Protein AF-A0A7C3SWL3-F1 (afdb_monomer_lite)

Structure (mmCIF, N/CA/C/O backbone):
data_AF-A0A7C3SWL3-F1
#
_entry.id   AF-A0A7C3SWL3-F1
#
loop_
_atom_site.group_PDB
_atom_site.id
_atom_site.type_symbol
_atom_site.label_atom_id
_atom_site.label_alt_id
_atom_site.label_comp_id
_atom_site.label_asym_id
_atom_site.label_entity_id
_atom_site.label_seq_id
_atom_site.pdbx_PDB_ins_code
_atom_site.Cartn_x
_atom_site.Cartn_y
_atom_site.Cartn_z
_atom_site.occupancy
_atom_site.B_iso_or_equiv
_atom_site.auth_seq_id
_atom_site.auth_comp_id
_atom_site.auth_asym_id
_atom_site.auth_atom_id
_atom_site.pdbx_PDB_model_num
ATOM 1 N N . MET A 1 1 ? 18.432 -8.997 26.841 1.00 46.91 1 MET A N 1
ATOM 2 C CA . MET A 1 1 ? 17.407 -8.109 27.439 1.00 46.91 1 MET A CA 1
ATOM 3 C C . MET A 1 1 ? 17.634 -6.660 26.971 1.00 46.91 1 MET A C 1
ATOM 5 O O . MET A 1 1 ? 18.097 -5.844 27.747 1.00 46.91 1 MET A O 1
ATOM 9 N N . LYS A 1 2 ? 17.400 -6.353 25.680 1.00 47.50 2 LYS A N 1
ATOM 10 C CA . LYS A 1 2 ? 17.594 -5.006 25.074 1.00 47.50 2 LYS A CA 1
ATOM 11 C C . LYS A 1 2 ? 16.648 -4.715 23.882 1.00 47.50 2 LYS A C 1
ATOM 13 O O . LYS A 1 2 ? 16.934 -3.862 23.063 1.00 47.50 2 LYS A O 1
ATOM 18 N N . ILE A 1 3 ? 15.521 -5.425 23.761 1.00 51.75 3 ILE A N 1
ATOM 19 C CA . ILE A 1 3 ? 14.612 -5.300 22.595 1.00 51.75 3 ILE A CA 1
ATOM 20 C C . ILE A 1 3 ? 13.398 -4.399 22.896 1.00 51.75 3 ILE A C 1
ATOM 22 O O . ILE A 1 3 ? 12.774 -3.859 21.992 1.00 51.75 3 ILE A O 1
ATOM 26 N N . LYS A 1 4 ? 13.091 -4.147 24.175 1.00 46.22 4 LYS A N 1
ATOM 27 C CA . LYS A 1 4 ? 11.894 -3.388 24.573 1.00 46.22 4 LYS A CA 1
ATOM 28 C C . LYS A 1 4 ? 12.004 -1.869 24.367 1.00 46.22 4 LYS A C 1
ATOM 30 O O . LYS A 1 4 ? 10.977 -1.212 24.300 1.00 46.22 4 LYS A O 1
ATOM 35 N N . SER A 1 5 ? 13.212 -1.320 24.211 1.00 46.16 5 SER A N 1
ATOM 36 C CA . SER A 1 5 ? 13.407 0.125 23.988 1.00 46.16 5 SER A CA 1
ATOM 37 C C . SER A 1 5 ? 13.241 0.558 22.529 1.00 46.16 5 SER A C 1
ATOM 39 O O . SER A 1 5 ? 12.908 1.710 22.283 1.00 46.16 5 SER A O 1
ATOM 41 N N . PHE A 1 6 ? 13.434 -0.345 21.563 1.00 47.00 6 PHE A N 1
ATOM 42 C CA . PHE A 1 6 ? 13.385 0.003 20.137 1.00 47.00 6 PHE A CA 1
ATOM 43 C C . PHE A 1 6 ? 11.942 0.150 19.621 1.00 47.00 6 PHE A C 1
ATOM 45 O O . PHE A 1 6 ? 11.661 0.963 18.748 1.00 47.00 6 PHE A O 1
ATOM 52 N N . LEU A 1 7 ? 10.999 -0.578 20.230 1.00 43.28 7 LEU A N 1
ATOM 53 C CA . LEU A 1 7 ? 9.585 -0.556 19.849 1.00 43.28 7 LEU A CA 1
ATOM 54 C C . LEU A 1 7 ? 8.878 0.760 20.229 1.00 43.28 7 LEU A C 1
ATOM 56 O O . LEU A 1 7 ? 7.923 1.153 19.571 1.00 43.28 7 LEU A O 1
ATOM 60 N N . VAL A 1 8 ? 9.343 1.454 21.273 1.00 52.62 8 VAL A N 1
ATOM 61 C CA . VAL A 1 8 ? 8.711 2.699 21.750 1.00 52.62 8 VAL A CA 1
ATOM 62 C C . VAL A 1 8 ? 9.043 3.882 20.833 1.00 52.62 8 VAL A C 1
ATOM 64 O O . VAL A 1 8 ? 8.174 4.706 20.567 1.00 52.62 8 VAL A O 1
ATOM 67 N N . PHE A 1 9 ? 10.251 3.927 20.261 1.00 48.34 9 PHE A N 1
ATOM 68 C CA . PHE A 1 9 ? 10.637 4.982 19.315 1.00 48.34 9 PHE A CA 1
ATOM 69 C C . PHE A 1 9 ? 9.902 4.880 17.969 1.00 48.34 9 PHE A C 1
ATOM 71 O O . PHE A 1 9 ? 9.534 5.900 17.390 1.00 48.34 9 PHE A O 1
ATOM 78 N N . PHE A 1 10 ? 9.612 3.664 17.498 1.00 46.72 10 PHE A N 1
ATOM 79 C CA . PHE A 1 10 ? 8.944 3.455 16.207 1.00 46.72 10 PHE A CA 1
ATOM 80 C C . PHE A 1 10 ? 7.453 3.847 16.226 1.00 46.72 10 PHE A C 1
ATOM 82 O O . PHE A 1 10 ? 6.895 4.243 15.206 1.00 46.72 10 PHE A O 1
ATOM 89 N N . VAL A 1 11 ? 6.807 3.792 17.398 1.00 50.34 11 VAL A N 1
ATOM 90 C CA . VAL A 1 11 ? 5.390 4.169 17.559 1.00 50.34 11 VAL A CA 1
ATOM 91 C C . VAL A 1 11 ? 5.203 5.691 17.628 1.00 50.34 11 VAL A C 1
ATOM 93 O O . VAL A 1 11 ? 4.189 6.189 17.143 1.00 50.34 11 VAL A O 1
ATOM 96 N N . SER A 1 12 ? 6.183 6.450 18.135 1.00 44.88 12 SER A N 1
ATOM 97 C CA . SER A 1 12 ? 6.120 7.922 18.121 1.00 44.88 12 SER A CA 1
ATOM 98 C C . SER A 1 12 ? 6.371 8.530 16.738 1.00 44.88 12 SER A C 1
ATOM 100 O O . SER A 1 12 ? 5.784 9.562 16.425 1.00 44.88 12 SER A O 1
ATOM 102 N N . PHE A 1 13 ? 7.180 7.897 15.881 1.00 45.12 13 PHE A N 1
ATOM 103 C CA . PHE A 1 13 ? 7.488 8.446 14.551 1.00 45.12 13 PHE A CA 1
ATOM 104 C C . PHE A 1 13 ? 6.299 8.359 13.574 1.00 45.12 13 PHE A C 1
ATOM 106 O O . PHE A 1 13 ? 6.115 9.227 12.724 1.00 45.12 13 PHE A O 1
ATOM 113 N N . LEU A 1 14 ? 5.423 7.362 13.739 1.00 44.22 14 LEU A N 1
ATOM 114 C CA . LEU A 1 14 ? 4.266 7.149 12.860 1.00 44.22 14 LEU A CA 1
ATOM 115 C C . LEU A 1 14 ? 3.088 8.109 13.121 1.00 44.22 14 LEU A C 1
ATOM 117 O O . LEU A 1 14 ? 2.202 8.220 12.277 1.00 44.22 14 LEU A O 1
ATOM 121 N N . PHE A 1 15 ? 3.083 8.840 14.241 1.00 45.09 15 PHE A N 1
ATOM 122 C CA . PHE A 1 15 ? 2.033 9.822 14.549 1.00 45.09 15 PHE A CA 1
ATOM 123 C C . PHE A 1 15 ? 2.273 11.210 13.931 1.00 45.09 15 PHE A C 1
ATOM 125 O O . PHE A 1 15 ? 1.328 11.982 13.794 1.00 45.09 15 PHE A O 1
ATOM 132 N N . VAL A 1 16 ? 3.498 11.528 13.500 1.00 44.84 16 VAL A N 1
ATOM 133 C CA . VAL A 1 16 ? 3.839 12.869 12.981 1.00 44.84 16 VAL A CA 1
ATOM 134 C C . VAL A 1 16 ? 3.514 13.026 11.484 1.00 44.84 16 VAL A C 1
ATOM 136 O O . VAL A 1 16 ? 3.322 14.137 11.000 1.00 44.84 16 VAL A O 1
ATOM 139 N N . LEU A 1 17 ? 3.348 11.930 10.737 1.00 41.56 17 LEU A N 1
ATOM 140 C CA . LEU A 1 17 ? 3.173 11.962 9.275 1.00 41.56 17 LEU A CA 1
ATOM 141 C C . LEU A 1 17 ? 1.724 12.114 8.772 1.00 41.56 17 LEU A C 1
ATOM 143 O O . LEU A 1 17 ? 1.507 12.148 7.565 1.00 41.56 17 LEU A O 1
ATOM 147 N N . SER A 1 18 ? 0.727 12.245 9.654 1.00 42.22 18 SER A N 1
ATOM 148 C CA . SER A 1 18 ? -0.693 12.264 9.243 1.00 42.22 18 SER A CA 1
ATOM 149 C C . SER A 1 18 ? -1.316 13.660 9.056 1.00 42.22 18 SER A C 1
ATOM 151 O O . SER A 1 18 ? -2.507 13.742 8.770 1.00 42.22 18 SER A O 1
ATOM 153 N N . PHE A 1 19 ? -0.555 14.760 9.171 1.00 45.03 19 PHE A N 1
ATOM 154 C CA . PHE A 1 19 ? -1.116 16.129 9.138 1.00 45.03 19 PHE A CA 1
ATOM 155 C C . PHE A 1 19 ? -0.830 16.973 7.884 1.00 45.03 19 PHE A C 1
ATOM 157 O O . PHE A 1 19 ? -1.291 18.109 7.808 1.00 45.03 19 PHE A O 1
ATOM 164 N N . PHE A 1 20 ? -0.169 16.447 6.850 1.00 38.53 20 PHE A N 1
ATOM 165 C CA . PHE A 1 20 ? 0.013 17.198 5.600 1.00 38.53 20 PHE A CA 1
ATOM 166 C C . PHE A 1 20 ? -1.134 16.948 4.610 1.00 38.53 20 PHE A C 1
ATOM 168 O O . PHE A 1 20 ? -0.979 16.252 3.611 1.00 38.53 20 PHE A O 1
ATOM 175 N N . SER A 1 21 ? -2.299 17.543 4.883 1.00 38.84 21 SER A N 1
ATOM 176 C CA . SER A 1 21 ? -3.280 17.847 3.832 1.00 38.84 21 SER A CA 1
ATOM 177 C C . SER A 1 21 ? -3.009 19.254 3.305 1.00 38.84 21 SER A C 1
ATOM 179 O O . SER A 1 21 ? -3.339 20.256 3.933 1.00 38.84 21 SER A O 1
ATOM 181 N N . PHE A 1 22 ? -2.351 19.299 2.151 1.00 42.00 22 PHE A N 1
ATOM 182 C CA . PHE A 1 22 ? -2.096 20.484 1.342 1.00 42.00 22 PHE A CA 1
ATOM 183 C C . PHE A 1 22 ? -3.436 21.071 0.865 1.00 42.00 22 PHE A C 1
ATOM 185 O O . PHE A 1 22 ? -4.127 20.452 0.060 1.00 42.00 22 PHE A O 1
ATOM 192 N N . SER A 1 23 ? -3.823 22.236 1.391 1.00 42.28 23 SER A N 1
ATOM 193 C CA . SER A 1 23 ? -4.869 23.078 0.798 1.00 42.28 23 SER A CA 1
ATOM 194 C C . SER A 1 23 ? -4.201 24.216 0.037 1.00 42.28 23 SER A C 1
ATOM 196 O O . SER A 1 23 ? -3.372 24.947 0.574 1.00 42.28 23 SER A O 1
ATOM 198 N N . GLU A 1 24 ? -4.553 24.308 -1.236 1.00 43.88 24 GLU A N 1
ATOM 199 C CA . GLU A 1 24 ? -4.116 25.301 -2.209 1.00 43.88 24 GLU A CA 1
ATOM 200 C C . GLU A 1 24 ? -4.572 26.715 -1.794 1.00 43.88 24 GLU A C 1
ATOM 202 O O . GLU A 1 24 ? -5.755 26.904 -1.497 1.00 43.88 24 GLU A O 1
ATOM 207 N N . PRO A 1 25 ? -3.683 27.726 -1.727 1.00 41.00 25 PRO A N 1
ATOM 208 C CA . PRO A 1 25 ? -4.091 29.076 -1.372 1.00 41.00 25 PRO A CA 1
ATOM 209 C C . PRO A 1 25 ? -4.657 29.794 -2.600 1.00 41.00 25 PRO A C 1
ATOM 211 O O . PRO A 1 25 ? -3.939 30.131 -3.543 1.00 41.00 25 PRO A O 1
ATOM 214 N N . GLN A 1 26 ? -5.959 30.065 -2.559 1.00 39.09 26 GLN A N 1
ATOM 215 C CA . GLN A 1 26 ? -6.623 30.975 -3.480 1.00 39.09 26 GLN A CA 1
ATOM 216 C C . GLN A 1 26 ? -6.066 32.393 -3.263 1.00 39.09 26 GLN A C 1
ATOM 218 O O . GLN A 1 26 ? -6.090 32.931 -2.156 1.00 39.09 26 GLN A O 1
ATOM 223 N N . SER A 1 27 ? -5.506 32.974 -4.321 1.00 44.72 27 SER A N 1
ATOM 224 C CA . SER A 1 27 ? -4.982 34.336 -4.328 1.00 44.72 27 SER A CA 1
ATOM 225 C C . SER A 1 27 ? -6.136 35.319 -4.495 1.00 44.72 27 SER A C 1
ATOM 227 O O . SER A 1 27 ? -6.717 35.382 -5.572 1.00 44.72 27 SER A O 1
ATOM 229 N N . ASP A 1 28 ? -6.432 36.102 -3.458 1.00 37.41 28 ASP A N 1
ATOM 230 C CA . ASP A 1 28 ? -7.184 37.346 -3.597 1.00 37.41 28 ASP A CA 1
ATOM 231 C C . ASP A 1 28 ? -6.528 38.469 -2.783 1.00 37.41 28 ASP A C 1
ATOM 233 O O . ASP A 1 28 ? -6.054 38.292 -1.659 1.00 37.41 28 ASP A O 1
ATOM 237 N N . LYS A 1 29 ? -6.428 39.631 -3.434 1.00 42.66 29 LYS A N 1
ATOM 238 C CA . LYS A 1 29 ? -5.731 40.846 -2.991 1.00 42.66 29 LYS A CA 1
ATOM 239 C C . LYS A 1 29 ? -6.245 41.378 -1.643 1.00 42.66 29 LYS A C 1
ATOM 241 O O . LYS A 1 29 ? -7.451 41.376 -1.413 1.00 42.66 29 LYS A O 1
ATOM 246 N N . PRO A 1 30 ? -5.375 41.993 -0.819 1.00 37.50 30 PRO A N 1
ATOM 247 C CA . PRO A 1 30 ? -5.804 42.680 0.390 1.00 37.50 30 PRO A CA 1
ATOM 248 C C . PRO A 1 30 ? -6.438 44.036 0.048 1.00 37.50 30 PRO A C 1
ATOM 250 O O . PRO A 1 30 ? -5.806 44.907 -0.553 1.00 37.50 30 PRO A O 1
ATOM 253 N N . GLN A 1 31 ? -7.685 44.219 0.475 1.00 40.00 31 GLN A N 1
ATOM 254 C CA . GLN A 1 31 ? -8.356 45.513 0.553 1.00 40.00 31 GLN A CA 1
ATOM 255 C C . GLN A 1 31 ? -8.433 45.909 2.041 1.00 40.00 31 GLN A C 1
ATOM 257 O O . GLN A 1 31 ? -8.814 45.075 2.863 1.00 40.00 31 GLN A O 1
ATOM 262 N N . PRO A 1 32 ? -8.037 47.133 2.433 1.00 38.44 32 PRO A N 1
ATOM 263 C CA . PRO A 1 32 ? -8.006 47.526 3.836 1.00 38.44 32 PRO A CA 1
ATOM 264 C C . PRO A 1 32 ? -9.411 47.913 4.310 1.00 38.44 32 PRO A C 1
ATOM 266 O O . PRO A 1 32 ? -9.884 49.019 4.050 1.00 38.44 32 PRO A O 1
ATOM 269 N N . THR A 1 33 ? -10.084 47.019 5.029 1.00 35.44 33 THR A N 1
ATOM 270 C CA . THR A 1 33 ? -11.217 47.395 5.881 1.00 35.44 33 THR A CA 1
ATOM 271 C C . THR A 1 33 ? -10.695 47.818 7.246 1.00 35.44 33 THR A C 1
ATOM 273 O O . THR A 1 33 ? -10.208 46.997 8.020 1.00 35.44 33 THR A O 1
ATOM 276 N N . ASN A 1 34 ? -10.802 49.121 7.514 1.00 38.25 34 ASN A N 1
ATOM 277 C CA . ASN A 1 34 ? -10.811 49.697 8.854 1.00 38.25 34 ASN A CA 1
ATOM 278 C C . ASN A 1 34 ? -11.802 48.908 9.718 1.00 38.25 34 ASN A C 1
ATOM 280 O O . ASN A 1 34 ? -13.005 48.947 9.460 1.00 38.25 34 ASN A O 1
ATOM 284 N N . VAL A 1 35 ? -11.296 48.195 10.721 1.00 35.19 35 VAL A N 1
ATOM 285 C CA . VAL A 1 35 ? -12.114 47.703 11.828 1.00 35.19 35 VAL A CA 1
ATOM 286 C C . VAL A 1 35 ? -11.878 48.665 12.978 1.00 35.19 35 VAL A C 1
ATOM 288 O O . VAL A 1 35 ? -10.792 48.723 13.550 1.00 35.19 35 VAL A O 1
ATOM 291 N N . ASP A 1 36 ? -12.905 49.467 13.224 1.00 32.59 36 ASP A N 1
ATOM 292 C CA . ASP A 1 36 ? -13.059 50.342 14.373 1.00 32.59 36 ASP A CA 1
ATOM 293 C C . ASP A 1 36 ? -12.990 49.487 15.647 1.00 32.59 36 ASP A C 1
ATOM 295 O O . ASP A 1 36 ? -13.779 48.556 15.833 1.00 32.59 36 ASP A O 1
ATOM 299 N N . VAL A 1 37 ? -11.991 49.747 16.491 1.00 43.34 37 VAL A N 1
ATOM 300 C CA . VAL A 1 37 ? -11.871 49.124 17.811 1.00 43.34 37 VAL A CA 1
ATOM 301 C C . VAL A 1 37 ? -12.836 49.872 18.719 1.00 43.34 37 VAL A C 1
ATOM 303 O O . VAL A 1 37 ? -12.476 50.864 19.346 1.00 43.34 37 VAL A O 1
ATOM 306 N N . GLN A 1 38 ? -14.084 49.411 18.762 1.00 34.91 38 GLN A N 1
ATOM 307 C CA . GLN A 1 38 ? -14.981 49.781 19.846 1.00 34.91 38 GLN A CA 1
ATOM 308 C C . GLN A 1 38 ? -14.536 49.051 21.109 1.00 34.91 38 GLN A C 1
ATOM 310 O O . GLN A 1 38 ? -14.585 47.822 21.192 1.00 34.91 38 GLN A O 1
ATOM 315 N N . ASP A 1 39 ? -14.093 49.850 22.077 1.00 40.97 39 ASP A N 1
ATOM 316 C CA . ASP A 1 39 ? -13.932 49.483 23.475 1.00 40.97 39 ASP A CA 1
ATOM 317 C C . ASP A 1 39 ? -15.134 48.655 23.944 1.00 40.97 39 ASP A C 1
ATOM 319 O O . ASP A 1 39 ? -16.254 49.155 24.081 1.00 40.97 39 ASP A O 1
ATOM 323 N N . ALA A 1 40 ? -14.897 47.372 24.214 1.00 38.75 40 ALA A N 1
ATOM 324 C CA . ALA A 1 40 ? -15.822 46.556 24.977 1.00 38.75 40 ALA A CA 1
ATOM 325 C C . ALA A 1 40 ? -15.782 47.037 26.434 1.00 38.75 40 ALA A C 1
ATOM 327 O O . ALA A 1 40 ? -14.980 46.581 27.250 1.00 38.75 40 ALA A O 1
ATOM 328 N N . GLN A 1 41 ? -16.644 48.008 26.726 1.00 38.72 41 GLN A N 1
ATOM 329 C CA . GLN A 1 41 ? -17.082 48.351 28.070 1.00 38.72 41 GLN A CA 1
ATOM 330 C C . GLN A 1 41 ? -17.668 47.122 28.780 1.00 38.72 41 GLN A C 1
ATOM 332 O O . GLN A 1 41 ? -18.422 46.351 28.192 1.00 38.72 41 GLN A O 1
ATOM 337 N N . ASP A 1 42 ? -17.316 47.011 30.062 1.00 45.69 42 ASP A N 1
ATOM 338 C CA . ASP A 1 42 ? -18.062 46.382 31.156 1.00 45.69 42 ASP A CA 1
ATOM 339 C C . ASP A 1 42 ? -18.911 45.149 30.816 1.00 45.69 42 ASP A C 1
ATOM 341 O O . ASP A 1 42 ? -20.113 45.226 30.557 1.00 45.69 42 ASP A O 1
ATOM 345 N N . VAL A 1 43 ? -18.307 43.970 30.982 1.00 40.38 43 VAL A N 1
ATOM 346 C CA . VAL A 1 43 ? -19.064 42.748 31.270 1.00 40.38 43 VAL A CA 1
ATOM 347 C C . VAL A 1 43 ? -18.717 42.314 32.690 1.00 40.38 43 VAL A C 1
ATOM 349 O O . VAL A 1 43 ? -17.612 41.856 32.975 1.00 40.38 43 VAL A O 1
ATOM 352 N N . SER A 1 44 ? -19.664 42.526 33.602 1.00 40.31 44 SER A N 1
ATOM 353 C CA . SER A 1 44 ? -19.573 42.173 35.020 1.00 40.31 44 SER A CA 1
ATOM 354 C C . SER A 1 44 ? -19.191 40.697 35.233 1.00 40.31 44 SER A C 1
ATOM 356 O O . SER A 1 44 ? -19.826 39.821 34.639 1.00 40.31 44 SER A O 1
ATOM 358 N N . PRO A 1 45 ? -18.249 40.364 36.137 1.00 48.81 45 PRO A N 1
ATOM 359 C CA . PRO A 1 45 ? -17.962 38.982 36.496 1.00 48.81 45 PRO A CA 1
ATOM 360 C C . PRO A 1 45 ? -18.940 38.536 37.590 1.00 48.81 45 PRO A C 1
ATOM 362 O O . PRO A 1 45 ? -18.589 38.459 38.763 1.00 48.81 45 PRO A O 1
ATOM 365 N N . SER A 1 46 ? -20.187 38.258 37.216 1.00 45.78 46 SER A N 1
ATOM 366 C CA . SER A 1 46 ? -21.217 37.813 38.168 1.00 45.78 46 SER A CA 1
ATOM 367 C C . SER A 1 46 ? -22.016 36.629 37.635 1.00 45.78 46 SER A C 1
ATOM 369 O O . SER A 1 46 ? -23.242 36.625 37.666 1.00 45.78 46 SER A O 1
ATOM 371 N N . GLN A 1 47 ? -21.330 35.589 37.168 1.00 47.53 47 GLN A N 1
ATOM 372 C CA . GLN A 1 47 ? -21.882 34.235 37.194 1.00 47.53 47 GLN A CA 1
ATOM 373 C C . GLN A 1 47 ? -20.924 33.348 37.978 1.00 47.53 47 GLN A C 1
ATOM 375 O O . GLN A 1 47 ? -20.101 32.611 37.443 1.00 47.53 47 GLN A O 1
ATOM 380 N N . GLN A 1 48 ? -21.034 33.473 39.298 1.00 49.78 48 GLN A N 1
ATOM 381 C CA . GLN A 1 48 ? -20.490 32.527 40.256 1.00 49.78 48 GLN A CA 1
ATOM 382 C C . GLN A 1 48 ? -21.249 31.207 40.073 1.00 49.78 48 GLN A C 1
ATOM 384 O O . GLN A 1 48 ? -22.282 30.972 40.698 1.00 49.78 48 GLN A O 1
ATOM 389 N N . VAL A 1 49 ? -20.772 30.369 39.149 1.00 50.31 49 VAL A N 1
ATOM 390 C CA . VAL A 1 49 ? -21.269 29.001 38.990 1.00 50.31 49 VAL A CA 1
ATOM 391 C C . VAL A 1 49 ? -20.950 28.280 40.293 1.00 50.31 49 VAL A C 1
ATOM 393 O O . VAL A 1 49 ? -19.787 28.133 40.670 1.00 50.31 49 VAL A O 1
ATOM 396 N N . SER A 1 50 ? -21.996 27.934 41.036 1.00 45.69 50 SER A N 1
ATOM 397 C CA . SER A 1 50 ? -21.868 27.307 42.345 1.00 45.69 50 SER A CA 1
ATOM 398 C C . SER A 1 50 ? -21.137 25.969 42.193 1.00 45.69 50 SER A C 1
ATOM 400 O O . SER A 1 50 ? -21.431 25.233 41.246 1.00 45.69 50 SER A O 1
ATOM 402 N N . PRO A 1 51 ? -20.183 25.638 43.079 1.00 48.53 51 PRO A N 1
ATOM 403 C CA . PRO A 1 51 ? -19.521 24.346 43.027 1.00 48.53 51 PRO A CA 1
ATOM 404 C C . PRO A 1 51 ? -20.555 23.221 43.115 1.00 48.53 51 PRO A C 1
ATOM 406 O O . PRO A 1 51 ? -21.469 23.267 43.938 1.00 48.53 51 PRO A O 1
ATOM 409 N N . ILE A 1 52 ? -20.412 22.212 42.256 1.00 53.88 52 ILE A N 1
ATOM 410 C CA . ILE A 1 52 ? -21.261 21.024 42.300 1.00 53.88 52 ILE A CA 1
ATOM 411 C C . ILE A 1 52 ? -20.798 20.191 43.492 1.00 53.88 52 ILE A C 1
ATOM 413 O O . ILE A 1 52 ? -19.707 19.622 43.484 1.00 53.88 52 ILE A O 1
ATOM 417 N N . GLU A 1 53 ? -21.629 20.153 44.528 1.00 48.59 53 GLU A N 1
ATOM 418 C CA . GLU A 1 53 ? -21.384 19.364 45.724 1.00 48.59 53 GLU A CA 1
ATOM 419 C C . GLU A 1 53 ? -21.784 17.906 45.465 1.00 48.59 53 GLU A C 1
ATOM 421 O O . GLU A 1 53 ? -22.963 17.551 45.488 1.00 48.59 53 GLU A O 1
ATOM 426 N N . VAL A 1 54 ? -20.807 17.044 45.182 1.00 53.06 54 VAL A N 1
ATOM 427 C CA . VAL A 1 54 ? -21.058 15.602 45.063 1.00 53.06 54 VAL A CA 1
ATOM 428 C C . VAL A 1 54 ? -20.825 14.967 46.429 1.00 53.06 54 VAL A C 1
ATOM 430 O O . VAL A 1 54 ? -19.685 14.763 46.847 1.00 53.06 54 VAL A O 1
ATOM 433 N N . GLN A 1 55 ? -21.913 14.667 47.140 1.00 47.34 55 GLN A N 1
ATOM 434 C CA . GLN A 1 55 ? -21.853 13.918 48.394 1.00 47.34 55 GLN A CA 1
ATOM 435 C C . GLN A 1 55 ? -21.783 12.423 48.090 1.00 47.34 55 GLN A C 1
ATOM 437 O O . GLN A 1 55 ? -22.757 11.808 47.652 1.00 47.34 55 GLN A O 1
ATOM 442 N N . ILE A 1 56 ? -20.621 11.823 48.332 1.00 56.56 56 ILE A N 1
ATOM 443 C CA . ILE A 1 56 ? -20.445 10.375 48.231 1.00 56.56 56 ILE A CA 1
ATOM 444 C C . ILE A 1 56 ? -20.647 9.803 49.633 1.00 56.56 56 ILE A C 1
ATOM 446 O O . ILE A 1 56 ? -19.837 10.034 50.531 1.00 56.56 56 ILE A O 1
ATOM 450 N N . LYS A 1 57 ? -21.756 9.085 49.837 1.00 44.16 57 LYS A N 1
ATOM 451 C CA . LYS A 1 57 ? -22.057 8.423 51.110 1.00 44.16 57 LYS A CA 1
ATOM 452 C C . LYS A 1 57 ? -21.449 7.024 51.116 1.00 44.16 57 LYS A C 1
ATOM 454 O O . LYS A 1 57 ? -21.931 6.135 50.415 1.00 44.16 57 LYS A O 1
ATOM 459 N N . ASP A 1 58 ? -20.418 6.821 51.930 1.00 51.41 58 ASP A N 1
ATOM 460 C CA . ASP A 1 58 ? -19.878 5.488 52.191 1.00 51.41 58 ASP A CA 1
ATOM 461 C C . ASP A 1 58 ? -20.818 4.729 53.148 1.00 51.41 58 ASP A C 1
ATOM 463 O O . ASP A 1 58 ? -21.072 5.141 54.285 1.00 51.41 58 ASP A O 1
ATOM 467 N N . ASN A 1 59 ? -21.373 3.610 52.677 1.00 51.81 59 ASN A N 1
ATOM 468 C CA . ASN A 1 59 ? -22.413 2.858 53.383 1.00 51.81 59 ASN A CA 1
ATOM 469 C C . ASN A 1 59 ? -21.873 2.080 54.600 1.00 51.81 59 ASN A C 1
ATOM 471 O O . ASN A 1 59 ? -22.652 1.538 55.382 1.00 51.81 59 ASN A O 1
ATOM 475 N N . LYS A 1 60 ? -20.544 2.011 54.772 1.00 55.25 60 LYS A N 1
ATOM 476 C CA . LYS A 1 60 ? -19.907 1.228 55.843 1.00 55.25 60 LYS A CA 1
ATOM 477 C C . LYS A 1 60 ? -19.388 2.075 57.008 1.00 55.25 60 LYS A C 1
ATOM 479 O O . LYS A 1 60 ? -19.309 1.572 58.124 1.00 55.25 60 LYS A O 1
ATOM 484 N N . THR A 1 61 ? -19.059 3.344 56.768 1.00 58.91 61 THR A N 1
ATOM 485 C CA . THR A 1 61 ? -18.448 4.246 57.765 1.00 58.91 61 THR A CA 1
ATOM 486 C C . THR A 1 61 ? -19.339 5.430 58.151 1.00 58.91 61 THR A C 1
ATOM 488 O O . THR A 1 61 ? -19.008 6.150 59.089 1.00 58.91 61 THR A O 1
ATOM 491 N N . GLN A 1 62 ? -20.469 5.636 57.457 1.00 46.41 62 GLN A N 1
ATOM 492 C CA . GLN A 1 62 ? -21.343 6.819 57.572 1.00 46.41 62 GLN A CA 1
ATOM 493 C C . GLN A 1 62 ? -20.626 8.170 57.376 1.00 46.41 62 GLN A C 1
ATOM 495 O O . GLN A 1 62 ? -21.217 9.223 57.616 1.00 46.41 62 GLN A O 1
ATOM 500 N N . GLN A 1 63 ? -19.378 8.172 56.906 1.00 42.47 63 GLN A N 1
ATOM 501 C CA . GLN A 1 63 ? -18.667 9.402 56.593 1.00 42.47 63 GLN A CA 1
ATOM 502 C C . GLN A 1 63 ? -19.178 9.945 55.258 1.00 42.47 63 GLN A C 1
ATOM 504 O O . GLN A 1 63 ? -19.282 9.224 54.265 1.00 42.47 63 GLN A O 1
ATOM 509 N N . THR A 1 64 ? -19.541 11.225 55.259 1.00 46.28 64 THR A N 1
ATOM 510 C CA . THR A 1 64 ? -19.923 11.955 54.049 1.00 46.28 64 THR A CA 1
ATOM 511 C C . THR A 1 64 ? -18.734 12.822 53.673 1.00 46.28 64 THR A C 1
ATOM 513 O O . THR A 1 64 ? -18.390 13.744 54.410 1.00 46.28 64 THR A O 1
ATOM 516 N N . SER A 1 65 ? -18.061 12.490 52.572 1.00 46.59 65 SER A N 1
ATOM 517 C CA . SER A 1 65 ? -16.982 13.318 52.035 1.00 46.59 65 SER A CA 1
ATOM 518 C C . SER A 1 65 ? -17.546 14.222 50.950 1.00 46.59 65 SER A C 1
ATOM 520 O O . SER A 1 65 ? -18.090 13.748 49.951 1.00 46.59 65 SER A O 1
ATOM 522 N N . THR A 1 66 ? -17.415 15.526 51.165 1.00 48.09 66 THR A N 1
ATOM 523 C CA . THR A 1 66 ? -17.824 16.552 50.213 1.00 48.09 66 THR A CA 1
ATOM 524 C C . THR A 1 66 ? -16.657 16.867 49.285 1.00 48.09 66 THR A C 1
ATOM 526 O O . THR A 1 66 ? -15.676 17.478 49.709 1.00 48.09 66 THR A O 1
ATOM 529 N N . LEU A 1 67 ? -16.738 16.439 48.023 1.00 49.28 67 LEU A N 1
ATOM 530 C CA . LEU A 1 67 ? -15.740 16.784 47.012 1.00 49.28 67 LEU A CA 1
ATOM 531 C C . LEU A 1 67 ? -16.223 18.011 46.231 1.00 49.28 67 LEU A C 1
ATOM 533 O O . LEU A 1 67 ? -17.168 17.932 45.449 1.00 49.28 67 LEU A O 1
ATOM 537 N N . VAL A 1 68 ? -15.573 19.148 46.467 1.00 49.59 68 VAL A N 1
ATOM 538 C CA . VAL A 1 68 ? -15.819 20.406 45.754 1.00 49.59 68 VAL A CA 1
ATOM 539 C C . VAL A 1 68 ? -14.943 20.408 44.501 1.00 49.59 68 VAL A C 1
ATOM 541 O O . VAL A 1 68 ? -13.738 20.619 44.598 1.00 49.59 68 VAL A O 1
ATOM 544 N N . ILE A 1 69 ? -15.523 20.142 43.327 1.00 53.47 69 ILE A N 1
ATOM 545 C CA . ILE A 1 69 ? -14.800 20.206 42.045 1.00 53.47 69 ILE A CA 1
ATOM 546 C C . ILE A 1 69 ? -15.140 21.533 41.366 1.00 53.47 69 ILE A C 1
ATOM 548 O O . ILE A 1 69 ? -16.289 21.761 40.987 1.00 53.47 69 ILE A O 1
ATOM 552 N N . ASN A 1 70 ? -14.142 22.404 41.199 1.00 60.97 70 ASN A N 1
ATOM 553 C CA . ASN A 1 70 ? -14.289 23.652 40.457 1.00 60.97 70 ASN A CA 1
ATOM 554 C C . ASN A 1 70 ? -14.024 23.395 38.957 1.00 60.97 70 ASN A C 1
ATOM 556 O O . ASN A 1 70 ? -12.882 23.122 38.581 1.00 60.97 70 ASN A O 1
ATOM 560 N N . PRO A 1 71 ? -15.040 23.463 38.076 1.00 60.12 71 PRO A N 1
ATOM 561 C CA . PRO A 1 71 ? -14.883 23.131 36.656 1.00 60.12 71 PRO A CA 1
ATOM 562 C C . PRO A 1 71 ? -13.896 24.053 35.924 1.00 60.12 71 PRO A C 1
ATOM 564 O O . PRO A 1 71 ? -13.288 23.636 34.939 1.00 60.12 71 PRO A O 1
ATOM 567 N N . ASN A 1 72 ? -13.678 25.271 36.429 1.00 70.69 72 ASN A N 1
ATOM 568 C CA . ASN A 1 72 ? -12.739 26.217 35.834 1.00 70.69 72 ASN A CA 1
ATOM 569 C C . ASN A 1 72 ? -11.278 25.799 36.049 1.00 70.69 72 ASN A C 1
ATOM 571 O O . ASN A 1 72 ? -10.464 25.975 35.150 1.00 70.69 72 ASN A O 1
ATOM 575 N N . GLU A 1 73 ? -10.933 25.194 37.191 1.00 75.12 73 GLU A N 1
ATOM 576 C CA . GLU A 1 73 ? -9.556 24.746 37.461 1.00 75.12 73 GLU A CA 1
ATOM 577 C C . GLU A 1 73 ? -9.119 23.637 36.503 1.00 75.12 73 GLU A C 1
ATOM 579 O O . GLU A 1 73 ? -7.995 23.660 36.002 1.00 75.12 73 GLU A O 1
ATOM 584 N N . LYS A 1 74 ? -10.032 22.712 36.185 1.00 77.12 74 LYS A N 1
ATOM 585 C CA . LYS A 1 74 ? -9.784 21.656 35.200 1.00 77.12 74 LYS A CA 1
ATOM 586 C C . LYS A 1 74 ? -9.533 22.238 33.806 1.00 77.12 74 LYS A C 1
ATOM 588 O O . LYS A 1 74 ? -8.605 21.812 33.129 1.00 77.12 74 LYS A O 1
ATOM 593 N N . LEU A 1 75 ? -10.318 23.239 33.404 1.00 73.62 75 LEU A N 1
ATOM 594 C CA . LEU A 1 75 ? -10.133 23.918 32.121 1.00 73.62 75 LEU A CA 1
ATOM 595 C C . LEU A 1 75 ? -8.785 24.656 32.062 1.00 73.62 75 LEU A C 1
ATOM 597 O O . LEU A 1 75 ? -8.082 24.581 31.057 1.00 73.62 75 LEU A O 1
ATOM 601 N N . TYR A 1 76 ? -8.384 25.327 33.147 1.00 75.56 76 TYR A N 1
ATOM 602 C CA . TYR A 1 76 ? -7.068 25.968 33.224 1.00 75.56 76 TYR A CA 1
ATOM 603 C C . TYR A 1 76 ? -5.919 24.957 33.151 1.00 75.56 76 TYR A C 1
ATOM 605 O O . TYR A 1 76 ? -4.920 25.236 32.489 1.00 75.56 76 TYR A O 1
ATOM 613 N N . GLN A 1 77 ? -6.054 23.790 33.785 1.00 80.75 77 GLN A N 1
ATOM 614 C CA . GLN A 1 77 ? -5.069 22.709 33.676 1.00 80.75 77 GLN A CA 1
ATOM 615 C C . GLN A 1 77 ? -4.953 22.195 32.239 1.00 80.75 77 GLN A C 1
ATOM 617 O O . GLN A 1 77 ? -3.845 22.116 31.715 1.00 80.75 77 GLN A O 1
ATOM 622 N N . GLU A 1 78 ? -6.077 21.943 31.570 1.00 78.69 78 GLU A N 1
ATOM 623 C CA . GLU A 1 78 ? -6.098 21.465 30.183 1.00 78.69 78 GLU A CA 1
ATOM 624 C C . GLU A 1 78 ? -5.470 22.484 29.214 1.00 78.69 78 GLU A C 1
ATOM 626 O O . GLU A 1 78 ? -4.673 22.122 28.349 1.00 78.69 78 GLU A O 1
ATOM 631 N N . ILE A 1 79 ? -5.728 23.784 29.407 1.00 82.44 79 ILE A N 1
ATOM 632 C CA . ILE A 1 79 ? -5.086 24.853 28.621 1.00 82.44 79 ILE A CA 1
ATOM 633 C C . ILE A 1 79 ? -3.566 24.890 28.851 1.00 82.44 79 ILE A C 1
ATOM 635 O O . ILE A 1 79 ? -2.804 25.093 27.901 1.00 82.44 79 ILE A O 1
ATOM 639 N N . GLN A 1 80 ? -3.100 24.692 30.087 1.00 81.88 80 GLN A N 1
ATOM 640 C CA . GLN A 1 80 ? -1.663 24.643 30.380 1.00 81.88 80 GLN A CA 1
ATOM 641 C C . GLN A 1 80 ? -1.002 23.402 29.772 1.00 81.88 80 GLN A C 1
ATOM 643 O O . GLN A 1 80 ? 0.075 23.517 29.186 1.00 81.88 80 GLN A O 1
ATOM 648 N N . GLU A 1 81 ? -1.652 22.240 29.838 1.00 85.75 81 GLU A N 1
ATOM 649 C CA . GLU A 1 81 ? -1.168 21.013 29.196 1.00 85.75 81 GLU A CA 1
ATOM 650 C C . GLU A 1 81 ? -1.077 21.170 27.675 1.00 85.75 81 GLU A C 1
ATOM 652 O O . GLU A 1 81 ? -0.050 20.826 27.084 1.00 85.75 81 GLU A O 1
ATOM 657 N N . MET A 1 82 ? -2.088 21.774 27.042 1.00 85.25 82 MET A N 1
ATOM 658 C CA . MET A 1 82 ? -2.047 22.094 25.612 1.00 85.25 82 MET A CA 1
ATOM 659 C C . MET A 1 82 ? -0.916 23.067 25.261 1.00 85.25 82 MET A C 1
ATOM 661 O O . MET A 1 82 ? -0.267 22.925 24.226 1.00 85.25 82 MET A O 1
ATOM 665 N N . LYS A 1 83 ? -0.636 24.056 26.114 1.00 85.12 83 LYS A N 1
ATOM 666 C CA . LYS A 1 83 ? 0.474 24.991 25.885 1.00 85.12 83 LYS A CA 1
ATOM 667 C C . LYS A 1 83 ? 1.829 24.282 25.941 1.00 85.12 83 LYS A C 1
ATOM 669 O O . LYS A 1 83 ? 2.692 24.542 25.103 1.00 85.12 83 LYS A O 1
ATOM 674 N N . ILE A 1 84 ? 2.007 23.384 26.908 1.00 85.50 84 ILE A N 1
ATOM 675 C CA . ILE A 1 84 ? 3.229 22.584 27.048 1.00 85.50 84 ILE A CA 1
ATOM 676 C C . ILE A 1 84 ? 3.389 21.646 25.846 1.00 85.50 84 ILE A C 1
ATOM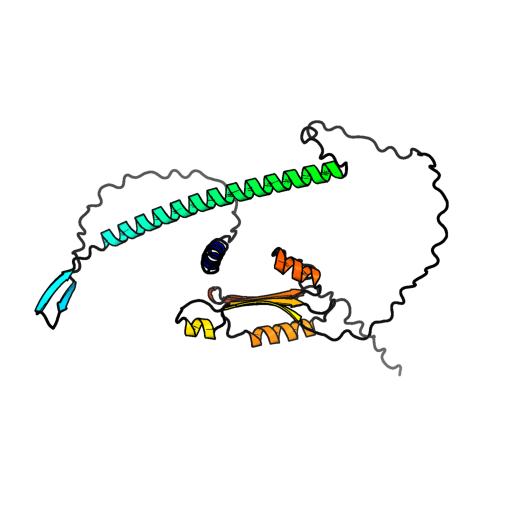 678 O O . ILE A 1 84 ? 4.483 21.563 25.286 1.00 85.50 84 ILE A O 1
ATOM 682 N N . SER A 1 85 ? 2.315 20.982 25.409 1.00 84.62 85 SER A N 1
ATOM 683 C CA . SER A 1 85 ? 2.370 20.078 24.256 1.00 84.62 85 SER A CA 1
ATOM 684 C C . SER A 1 85 ? 2.696 20.821 22.957 1.00 84.62 85 SER A C 1
ATOM 686 O O . SER A 1 85 ? 3.552 20.368 22.199 1.00 84.62 85 SER A O 1
ATOM 688 N N . LEU A 1 86 ? 2.118 22.007 22.734 1.00 82.44 86 LEU A N 1
ATOM 689 C CA . LEU A 1 86 ? 2.457 22.862 21.591 1.00 82.44 86 LEU A CA 1
ATOM 690 C C . LEU A 1 86 ? 3.932 23.273 21.590 1.00 82.44 86 LEU A C 1
ATOM 692 O O . LEU A 1 86 ? 4.584 23.228 20.546 1.00 82.44 86 LEU A O 1
ATOM 696 N N . GLN A 1 87 ? 4.480 23.625 22.753 1.00 84.94 87 GLN A N 1
ATOM 697 C CA . GLN A 1 87 ? 5.891 23.984 22.871 1.00 84.94 87 GLN A CA 1
ATOM 698 C C . GLN A 1 87 ? 6.814 22.787 22.585 1.00 84.94 87 GLN A C 1
ATOM 700 O O . GLN A 1 87 ? 7.836 22.941 21.918 1.00 84.94 87 GLN A O 1
ATOM 705 N N . GLN A 1 88 ? 6.443 21.587 23.035 1.00 83.94 88 GLN A N 1
ATOM 706 C CA . GLN A 1 88 ? 7.179 20.358 22.722 1.00 83.94 88 GLN A CA 1
ATOM 707 C C . GLN A 1 88 ? 7.130 20.024 21.227 1.00 83.94 88 GLN A C 1
ATOM 709 O O . GLN A 1 88 ? 8.150 19.641 20.653 1.00 83.94 88 GLN A O 1
ATOM 714 N N . ILE A 1 89 ? 5.975 20.209 20.580 1.00 84.25 89 ILE A N 1
ATOM 715 C CA . ILE A 1 89 ? 5.833 20.019 19.130 1.00 84.25 89 ILE A CA 1
ATOM 716 C C . ILE A 1 89 ? 6.757 20.979 18.378 1.00 84.25 89 ILE A C 1
ATOM 718 O O . ILE A 1 89 ? 7.484 20.537 17.491 1.00 84.25 89 ILE A O 1
ATOM 722 N N . GLN A 1 90 ? 6.787 22.260 18.755 1.00 81.81 90 GLN A N 1
ATOM 723 C CA . GLN A 1 90 ? 7.694 23.236 18.142 1.00 81.81 90 GLN A CA 1
ATOM 724 C C . GLN A 1 90 ? 9.163 22.826 18.287 1.00 81.81 90 GLN A C 1
ATOM 726 O O . GLN A 1 90 ? 9.879 22.782 17.293 1.00 81.81 90 GLN A O 1
ATOM 731 N N . GLN A 1 91 ? 9.594 22.428 19.486 1.00 81.62 91 GLN A N 1
ATOM 732 C CA . GLN A 1 91 ? 10.967 21.957 19.704 1.00 81.62 91 GLN A CA 1
ATOM 733 C C . GLN A 1 91 ? 11.299 20.714 18.871 1.00 81.62 91 GLN A C 1
ATOM 735 O O . GLN A 1 91 ? 12.413 20.581 18.364 1.00 81.62 91 GLN A O 1
ATOM 740 N N . SER A 1 92 ? 10.336 19.803 18.709 1.00 82.38 92 SER A N 1
ATOM 741 C CA . SER A 1 92 ? 10.536 18.606 17.897 1.00 82.38 92 SER A CA 1
ATOM 742 C C . SER A 1 92 ? 10.611 18.924 16.401 1.00 82.38 92 SER A C 1
ATOM 744 O O . SER A 1 92 ? 11.376 18.272 15.689 1.00 82.38 92 SER A O 1
ATOM 746 N N . LEU A 1 93 ? 9.850 19.917 15.930 1.00 79.50 93 LEU A N 1
ATOM 747 C CA . LEU A 1 93 ? 9.934 20.420 14.558 1.00 79.50 93 LEU A CA 1
ATOM 748 C C . LEU A 1 93 ? 11.274 21.106 14.303 1.00 79.50 93 LEU A C 1
ATOM 750 O O . LEU A 1 93 ? 11.920 20.785 13.312 1.00 79.50 93 LEU A O 1
ATOM 754 N N . ASP A 1 94 ? 11.731 21.970 15.210 1.00 82.44 94 ASP A N 1
ATOM 755 C CA . ASP A 1 94 ? 13.031 22.637 15.083 1.00 82.44 94 ASP A CA 1
ATOM 756 C C . ASP A 1 94 ? 14.176 21.616 15.025 1.00 82.44 94 ASP A C 1
ATOM 758 O O . ASP A 1 94 ? 15.101 21.747 14.222 1.00 82.44 94 ASP A O 1
ATOM 762 N N . TYR A 1 95 ? 14.104 20.554 15.832 1.00 85.75 95 TYR A N 1
ATOM 763 C CA . TYR A 1 95 ? 15.078 19.465 15.782 1.00 85.75 95 TYR A CA 1
ATOM 764 C C . TYR A 1 95 ? 15.048 18.716 14.441 1.00 85.75 95 TYR A C 1
ATOM 766 O O . TYR A 1 95 ? 16.099 18.489 13.842 1.00 85.75 95 TYR A O 1
ATOM 774 N N . LEU A 1 96 ? 13.857 18.359 13.948 1.00 83.69 96 LEU A N 1
ATOM 775 C CA . LEU A 1 96 ? 13.705 17.622 12.691 1.00 83.69 96 LEU A CA 1
ATOM 776 C C . LEU A 1 96 ? 14.154 18.459 11.491 1.00 83.69 96 LEU A C 1
ATOM 778 O O . LEU A 1 96 ? 14.875 17.954 10.637 1.00 83.69 96 LEU A O 1
ATOM 782 N N . VAL A 1 97 ? 13.783 19.739 11.448 1.00 84.38 97 VAL A N 1
ATOM 783 C CA . VAL A 1 97 ? 14.196 20.668 10.389 1.00 84.38 97 VAL A CA 1
ATOM 784 C C . VAL A 1 97 ? 15.714 20.804 10.365 1.00 84.38 97 VAL A C 1
ATOM 786 O O . VAL A 1 97 ? 16.318 20.639 9.309 1.00 84.38 97 VAL A O 1
ATOM 789 N N . ASN A 1 98 ? 16.346 21.027 11.519 1.00 81.94 98 ASN A N 1
ATOM 790 C CA . ASN A 1 98 ? 17.802 21.135 11.587 1.00 81.94 98 ASN A CA 1
ATOM 791 C C . ASN A 1 98 ? 18.503 19.832 11.174 1.00 81.94 98 ASN A C 1
ATOM 793 O O . ASN A 1 98 ? 19.538 19.882 10.512 1.00 81.94 98 ASN A O 1
ATOM 797 N N . HIS A 1 99 ? 17.935 18.672 11.512 1.00 84.94 99 HIS A N 1
ATOM 798 C CA . HIS A 1 99 ? 18.485 17.384 11.096 1.00 84.94 99 HIS A CA 1
ATOM 799 C C . HIS A 1 99 ? 18.357 17.157 9.584 1.00 84.94 99 HIS A C 1
ATOM 801 O O . HIS A 1 99 ? 19.340 16.790 8.948 1.00 84.94 99 HIS A O 1
ATOM 807 N N . VAL A 1 100 ? 17.191 17.445 8.997 1.00 85.62 100 VAL A N 1
ATOM 808 C CA . VAL A 1 100 ? 16.966 17.319 7.547 1.00 85.62 100 VAL A CA 1
ATOM 809 C C . VAL A 1 100 ? 17.852 18.286 6.766 1.00 85.62 100 VAL A C 1
ATOM 811 O O . VAL A 1 100 ? 18.396 17.906 5.734 1.00 85.62 100 VAL A O 1
ATOM 814 N N . ILE A 1 101 ? 18.035 19.519 7.250 1.00 86.38 101 ILE A N 1
ATOM 815 C CA . ILE A 1 101 ? 18.958 20.477 6.626 1.00 86.38 101 ILE A CA 1
ATOM 816 C C . ILE A 1 101 ? 20.384 19.920 6.647 1.00 86.38 101 ILE A C 1
ATOM 818 O O . ILE A 1 101 ? 21.042 19.926 5.609 1.00 86.38 101 ILE A O 1
ATOM 822 N N . ALA A 1 102 ? 20.842 19.390 7.784 1.00 85.62 102 ALA A N 1
ATOM 823 C CA . ALA A 1 102 ? 22.171 18.794 7.887 1.00 85.62 102 ALA A CA 1
ATOM 824 C C . ALA A 1 102 ? 22.348 17.587 6.946 1.00 85.62 102 ALA A C 1
ATOM 826 O O . ALA A 1 102 ? 23.382 17.472 6.285 1.00 85.62 102 ALA A O 1
ATOM 827 N N . ASP A 1 103 ? 21.337 16.724 6.839 1.00 84.44 103 ASP A N 1
ATOM 828 C CA . ASP A 1 103 ? 21.369 15.553 5.959 1.00 84.44 103 ASP A CA 1
ATOM 829 C C . ASP A 1 103 ? 21.384 15.962 4.478 1.00 84.44 103 ASP A C 1
ATOM 831 O O . ASP A 1 103 ? 22.188 15.447 3.697 1.00 84.44 103 ASP A O 1
ATOM 835 N N . LEU A 1 104 ? 20.564 16.945 4.093 1.00 85.19 104 LEU A N 1
ATOM 836 C CA . LEU A 1 104 ? 20.552 17.498 2.737 1.00 85.19 104 LEU A CA 1
ATOM 837 C C . LEU A 1 104 ? 21.875 18.184 2.391 1.00 85.19 104 LEU A C 1
ATOM 839 O O . LEU A 1 104 ? 22.357 18.057 1.267 1.00 85.19 104 LEU A O 1
ATOM 843 N N . GLU A 1 105 ? 22.481 18.910 3.330 1.00 89.56 105 GLU A N 1
ATOM 844 C CA . GLU A 1 105 ? 23.798 19.515 3.132 1.00 89.56 105 GLU A CA 1
ATOM 845 C C . GLU A 1 105 ? 24.883 18.450 2.946 1.00 89.56 105 GLU A C 1
ATOM 847 O O . GLU A 1 105 ? 25.718 18.587 2.045 1.00 89.56 105 GLU A O 1
ATOM 852 N N . ALA A 1 106 ? 24.847 17.375 3.737 1.00 90.62 106 ALA A N 1
ATOM 853 C CA . ALA A 1 106 ? 25.769 16.252 3.610 1.00 90.62 106 ALA A CA 1
ATOM 854 C C . ALA A 1 106 ? 25.611 15.535 2.258 1.00 90.62 106 ALA A C 1
ATOM 856 O O . ALA A 1 106 ? 26.608 15.290 1.571 1.00 90.62 106 ALA A O 1
ATOM 857 N N . GLU A 1 107 ? 24.377 15.275 1.820 1.00 86.62 107 GLU A N 1
ATOM 858 C CA . GLU A 1 107 ? 24.103 14.691 0.504 1.00 86.62 107 GLU A CA 1
ATOM 859 C C . GLU A 1 107 ? 24.559 15.626 -0.624 1.00 86.62 107 GLU A C 1
ATOM 861 O O . GLU A 1 107 ? 25.219 15.199 -1.572 1.00 86.62 107 GLU A O 1
ATOM 866 N N . ASN A 1 108 ? 24.298 16.930 -0.507 1.00 86.06 108 ASN A N 1
ATOM 867 C CA . ASN A 1 108 ? 24.737 17.910 -1.498 1.00 86.06 108 ASN A CA 1
ATOM 868 C C . ASN A 1 108 ? 26.273 17.959 -1.602 1.00 86.06 108 ASN A C 1
ATOM 870 O O . ASN A 1 108 ? 26.820 18.059 -2.704 1.00 86.06 108 ASN A O 1
ATOM 874 N N . GLN A 1 109 ? 26.986 17.845 -0.476 1.00 90.56 109 GLN A N 1
ATOM 875 C CA . GLN A 1 109 ? 28.447 17.722 -0.458 1.00 90.56 109 GLN A CA 1
ATOM 876 C C . GLN A 1 109 ? 28.921 16.412 -1.099 1.00 90.56 109 GLN A C 1
ATOM 878 O O . GLN A 1 109 ? 29.860 16.430 -1.899 1.00 90.56 109 GLN A O 1
ATOM 883 N N . GLN A 1 110 ? 28.256 15.293 -0.814 1.00 89.44 110 GLN A N 1
ATOM 884 C CA . GLN A 1 110 ? 28.574 13.994 -1.408 1.00 89.44 110 GLN A CA 1
ATOM 885 C C . GLN A 1 110 ? 28.359 13.994 -2.927 1.00 89.44 110 GLN A C 1
ATOM 887 O O . GLN A 1 110 ? 29.206 13.502 -3.680 1.00 89.44 110 GLN A O 1
ATOM 892 N N . LEU A 1 111 ? 27.266 14.595 -3.397 1.00 86.62 111 LEU A N 1
ATOM 893 C CA . LEU A 1 111 ? 26.980 14.765 -4.819 1.00 86.62 111 LEU A CA 1
ATOM 894 C C . LEU A 1 111 ? 28.042 15.638 -5.487 1.00 86.62 111 LEU A C 1
ATOM 896 O O . LEU A 1 111 ? 28.563 15.267 -6.537 1.00 86.62 111 LEU A O 1
ATOM 900 N N . LYS A 1 112 ? 28.441 16.749 -4.856 1.00 85.69 112 LYS A N 1
ATOM 901 C CA . LYS A 1 112 ? 29.540 17.596 -5.351 1.00 85.69 112 LYS A CA 1
ATOM 902 C C . LYS A 1 112 ? 30.858 16.829 -5.459 1.00 85.69 112 LYS A C 1
ATOM 904 O O . LYS A 1 112 ? 31.519 16.928 -6.490 1.00 85.69 112 LYS A O 1
ATOM 909 N N . ALA A 1 113 ? 31.223 16.040 -4.449 1.00 84.75 113 ALA A N 1
ATOM 910 C CA . ALA A 1 113 ? 32.434 15.216 -4.478 1.00 84.75 113 ALA A CA 1
ATOM 911 C C . ALA A 1 113 ? 32.376 14.140 -5.579 1.00 84.75 113 ALA A C 1
ATOM 913 O O . ALA A 1 113 ? 33.357 13.897 -6.287 1.00 84.75 113 ALA A O 1
ATOM 914 N N . THR A 1 114 ? 31.203 13.536 -5.776 1.00 84.75 114 THR A N 1
ATOM 915 C CA . THR A 1 114 ? 30.972 12.548 -6.837 1.00 84.75 114 THR A CA 1
ATOM 916 C C . THR A 1 114 ? 31.114 13.190 -8.217 1.00 84.75 114 THR A C 1
ATOM 918 O O . THR A 1 114 ? 31.851 12.685 -9.059 1.00 84.75 114 THR A O 1
ATOM 921 N N . LEU A 1 115 ? 30.494 14.350 -8.439 1.00 84.94 115 LEU A N 1
ATOM 922 C CA . LEU A 1 115 ? 30.601 15.096 -9.696 1.00 84.94 115 LEU A CA 1
ATOM 923 C C . LEU A 1 115 ? 32.042 15.537 -9.998 1.00 84.94 115 LEU A C 1
ATOM 925 O O . LEU A 1 115 ? 32.493 15.390 -11.134 1.00 84.94 115 LEU A O 1
ATOM 929 N N . GLN A 1 116 ? 32.792 15.982 -8.983 1.00 83.69 116 GLN A N 1
ATOM 930 C CA . GLN A 1 116 ? 34.226 16.270 -9.116 1.00 83.69 116 GLN A CA 1
ATOM 931 C C . GLN A 1 116 ? 35.028 15.031 -9.533 1.00 83.69 116 GLN A C 1
ATOM 933 O O . GLN A 1 116 ? 35.903 15.131 -10.391 1.00 83.69 116 GLN A O 1
ATOM 938 N N . THR A 1 117 ? 34.700 13.860 -8.981 1.00 84.56 117 THR A N 1
ATOM 939 C CA . THR A 1 117 ? 35.351 12.587 -9.337 1.00 84.56 117 THR A CA 1
ATOM 940 C C . THR A 1 117 ? 35.140 12.233 -10.813 1.00 84.56 117 THR A C 1
ATOM 942 O O . THR A 1 117 ? 36.050 11.719 -11.459 1.00 84.56 117 THR A O 1
ATOM 945 N N . TYR A 1 118 ? 33.977 12.568 -11.378 1.00 84.69 118 TYR A N 1
ATOM 946 C CA . TYR A 1 118 ? 33.666 12.361 -12.798 1.00 84.69 118 TYR A CA 1
ATOM 947 C C . TYR A 1 118 ? 34.135 13.503 -13.720 1.00 84.69 118 TYR A C 1
ATOM 949 O O . TYR A 1 118 ? 33.821 13.496 -14.909 1.00 84.69 118 TYR A O 1
ATOM 957 N N . GLY A 1 119 ? 34.878 14.493 -13.208 1.00 76.44 119 GLY A N 1
ATOM 958 C CA . GLY A 1 119 ? 35.355 15.637 -13.998 1.00 76.44 119 GLY A CA 1
ATOM 959 C C . GLY A 1 119 ? 34.251 16.617 -14.415 1.00 76.44 119 GLY A C 1
ATOM 960 O O . GLY A 1 119 ? 34.479 17.486 -15.258 1.00 76.44 119 GLY A O 1
ATOM 961 N N . ILE A 1 120 ? 33.059 16.503 -13.825 1.00 75.94 120 ILE A N 1
ATOM 962 C CA . ILE A 1 120 ? 31.923 17.393 -14.062 1.00 75.94 120 ILE A CA 1
ATOM 963 C C . ILE A 1 120 ? 31.995 18.496 -13.006 1.00 75.94 120 ILE A C 1
ATOM 965 O O . ILE A 1 120 ? 31.482 18.354 -11.899 1.00 75.94 120 ILE A O 1
ATOM 969 N N . ASN A 1 121 ? 32.657 19.608 -13.327 1.00 71.12 121 ASN A N 1
ATOM 970 C CA . ASN A 1 121 ? 32.623 20.783 -12.460 1.00 71.12 121 ASN A CA 1
ATOM 971 C C . ASN A 1 121 ? 31.217 21.403 -12.514 1.00 71.12 121 ASN A C 1
ATOM 973 O O . ASN A 1 121 ? 30.814 21.860 -13.588 1.00 71.12 121 ASN A O 1
ATOM 977 N N . PRO A 1 122 ? 30.460 21.454 -11.399 1.00 59.56 122 PRO A N 1
ATOM 978 C CA . PRO A 1 122 ? 29.229 22.224 -11.372 1.00 59.56 122 PRO A CA 1
ATOM 979 C C . PRO A 1 122 ? 29.593 23.688 -11.636 1.00 59.56 122 PRO A C 1
ATOM 981 O O . PRO A 1 122 ? 30.421 24.275 -10.940 1.00 59.56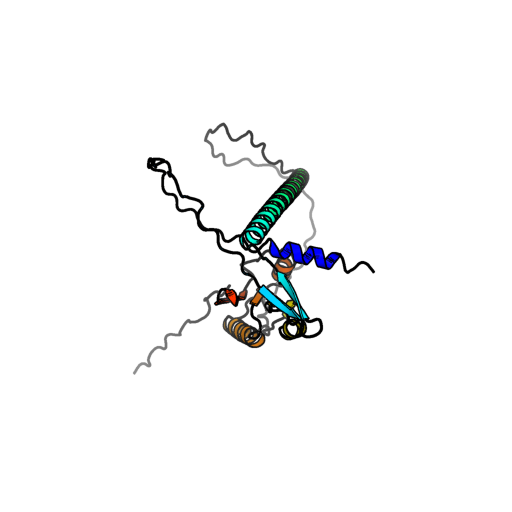 122 PRO A O 1
ATOM 984 N N . ILE A 1 123 ? 29.023 24.236 -12.708 1.00 59.81 123 ILE A N 1
ATOM 985 C CA . ILE A 1 123 ? 29.234 25.607 -13.178 1.00 59.81 123 ILE A CA 1
ATOM 986 C C . ILE A 1 123 ? 29.106 26.570 -11.981 1.00 59.81 123 ILE A C 1
ATOM 988 O O . ILE A 1 123 ? 28.103 26.494 -11.265 1.00 59.81 123 ILE A O 1
ATOM 992 N N . PRO A 1 124 ? 30.070 27.481 -11.745 1.00 57.25 124 PRO A N 1
ATOM 993 C CA . PRO A 1 124 ? 29.925 28.506 -10.719 1.00 57.25 124 PRO A CA 1
ATOM 994 C C . PRO A 1 124 ? 28.663 29.334 -10.991 1.00 57.25 124 PRO A C 1
ATOM 996 O O . PRO A 1 124 ? 28.496 29.875 -12.086 1.00 57.25 124 PRO A O 1
ATOM 999 N N . GLN A 1 125 ? 27.780 29.454 -9.995 1.00 54.25 125 GLN A N 1
ATOM 1000 C CA . GLN A 1 125 ? 26.526 30.220 -10.080 1.00 54.25 125 GLN A CA 1
ATOM 1001 C C . GLN A 1 125 ? 26.723 31.724 -10.370 1.00 54.25 125 GLN A C 1
ATOM 1003 O O . GLN A 1 125 ? 25.749 32.435 -10.609 1.00 54.25 125 GLN A O 1
ATOM 1008 N N . ASP A 1 126 ? 27.962 32.210 -10.453 1.00 47.78 126 ASP A N 1
ATOM 1009 C CA . ASP A 1 126 ? 28.284 33.600 -10.785 1.00 47.78 126 ASP A CA 1
ATOM 1010 C C . ASP A 1 126 ? 28.157 33.948 -12.285 1.00 47.78 126 ASP A C 1
ATOM 1012 O O . ASP A 1 126 ? 28.287 35.112 -12.667 1.00 47.78 126 ASP A O 1
ATOM 1016 N N . ALA A 1 127 ? 27.857 32.985 -13.165 1.00 48.81 127 ALA A N 1
ATOM 1017 C CA . ALA A 1 127 ? 27.848 33.205 -14.618 1.00 48.81 127 ALA A CA 1
ATOM 1018 C C . ALA A 1 127 ? 26.489 33.617 -15.239 1.00 48.81 127 ALA A C 1
ATOM 1020 O O . ALA A 1 127 ? 26.364 33.631 -16.462 1.00 48.81 127 ALA A O 1
ATOM 1021 N N . VAL A 1 128 ? 25.463 33.986 -14.456 1.00 48.25 128 VAL A N 1
ATOM 1022 C CA . VAL A 1 128 ? 24.123 34.335 -15.008 1.00 48.25 128 VAL A CA 1
ATOM 1023 C C . VAL A 1 128 ? 23.960 35.833 -15.339 1.00 48.25 128 VAL A C 1
ATOM 1025 O O . VAL A 1 128 ? 22.935 36.266 -15.860 1.00 48.25 128 VAL A O 1
ATOM 1028 N N . ARG A 1 129 ? 24.988 36.668 -15.144 1.00 45.53 129 ARG A N 1
ATOM 1029 C CA . ARG A 1 129 ? 24.964 38.083 -15.563 1.00 45.53 129 ARG A CA 1
ATOM 1030 C C . ARG A 1 129 ? 25.980 38.367 -16.663 1.00 45.53 129 ARG A C 1
ATOM 1032 O O . ARG A 1 129 ? 26.996 39.002 -16.410 1.00 45.53 129 ARG A O 1
ATOM 1039 N N . ARG A 1 130 ? 25.671 37.947 -17.891 1.00 42.22 130 ARG A N 1
ATOM 1040 C CA . ARG A 1 130 ? 25.924 38.702 -19.138 1.00 42.22 130 ARG A CA 1
ATOM 1041 C C . ARG A 1 130 ? 25.459 37.874 -20.331 1.00 42.22 130 ARG A C 1
ATOM 1043 O O . ARG A 1 130 ? 26.149 36.983 -20.808 1.00 42.22 130 ARG A O 1
ATOM 1050 N N . ALA A 1 131 ? 24.274 38.212 -20.817 1.00 46.25 131 ALA A N 1
ATOM 1051 C CA . ALA A 1 131 ? 23.836 37.838 -22.146 1.00 46.25 131 ALA A CA 1
ATOM 1052 C C . ALA A 1 131 ? 24.789 38.421 -23.201 1.00 46.25 131 ALA A C 1
ATOM 1054 O O . ALA A 1 131 ? 25.157 39.595 -23.125 1.00 46.25 131 ALA A O 1
ATOM 1055 N N . SER A 1 132 ? 25.107 37.635 -24.228 1.00 43.62 132 SER A N 1
ATOM 1056 C CA . SER A 1 132 ? 25.084 38.112 -25.613 1.00 43.62 132 SER A CA 1
ATOM 1057 C C . SER A 1 132 ? 24.896 36.936 -26.580 1.00 43.62 132 SER A C 1
ATOM 1059 O O . SER A 1 132 ? 25.477 35.873 -26.360 1.00 43.62 132 SER A O 1
ATOM 1061 N N . PRO A 1 133 ? 24.073 37.108 -27.630 1.00 58.53 133 PRO A N 1
ATOM 1062 C CA . PRO A 1 133 ? 23.741 36.073 -28.596 1.00 58.53 133 PRO A CA 1
ATOM 1063 C C . PRO A 1 133 ? 24.724 36.079 -29.773 1.00 58.53 133 PRO A C 1
ATOM 1065 O O . PRO A 1 133 ? 25.188 37.140 -30.185 1.00 58.53 133 PRO A O 1
ATOM 1068 N N . ASN A 1 134 ? 24.974 34.888 -30.324 1.00 41.81 134 ASN A N 1
ATOM 1069 C CA . ASN A 1 134 ? 25.388 34.562 -31.699 1.00 41.81 134 ASN A CA 1
ATOM 1070 C C . ASN A 1 134 ? 26.531 33.544 -31.715 1.00 41.81 134 ASN A C 1
ATOM 1072 O O . ASN A 1 134 ? 27.633 33.824 -31.257 1.00 41.81 134 ASN A O 1
ATOM 1076 N N . LYS A 1 135 ? 26.300 32.424 -32.404 1.00 40.72 135 LYS A N 1
ATOM 1077 C CA . LYS A 1 135 ? 26.831 32.160 -33.756 1.00 40.72 135 LYS A CA 1
ATOM 1078 C C . LYS A 1 135 ? 27.040 30.655 -33.934 1.00 40.72 135 LYS A C 1
ATOM 1080 O O . LYS A 1 135 ? 27.927 30.051 -33.347 1.00 40.72 135 LYS A O 1
ATOM 1085 N N . TYR A 1 136 ? 26.199 30.082 -34.785 1.00 41.12 136 TYR A N 1
ATOM 1086 C CA . TYR A 1 136 ? 26.397 28.791 -35.434 1.00 41.12 136 TYR A CA 1
ATOM 1087 C C . TYR A 1 136 ? 27.791 28.748 -36.092 1.00 41.12 136 TYR A C 1
ATOM 1089 O O . TYR A 1 136 ? 28.113 29.643 -36.877 1.00 41.12 136 TYR A O 1
ATOM 1097 N N . ILE A 1 137 ? 28.592 27.716 -35.812 1.00 45.06 137 ILE A N 1
ATOM 1098 C CA . ILE A 1 137 ? 29.744 27.322 -36.638 1.00 45.06 137 ILE A CA 1
ATOM 1099 C C . ILE A 1 137 ? 29.678 25.798 -36.831 1.00 45.06 137 ILE A C 1
ATOM 1101 O O . ILE A 1 137 ? 29.902 25.062 -35.871 1.00 45.06 137 ILE A O 1
ATOM 1105 N N . PRO A 1 138 ? 29.357 25.306 -38.040 1.00 42.28 138 PRO A N 1
ATOM 1106 C CA . PRO A 1 138 ? 29.531 23.910 -38.405 1.00 42.28 138 PRO A CA 1
ATOM 1107 C C . PRO A 1 138 ? 30.957 23.675 -38.929 1.00 42.28 138 PRO A C 1
ATOM 1109 O O . PRO A 1 138 ? 31.446 24.431 -39.766 1.00 42.28 138 PRO A O 1
ATOM 1112 N N . GLY A 1 139 ? 31.584 22.589 -38.474 1.00 37.03 139 GLY A N 1
ATOM 1113 C CA . GLY A 1 139 ? 32.806 22.034 -39.059 1.00 37.03 139 GLY A CA 1
ATOM 1114 C C . GLY A 1 139 ? 34.106 22.451 -38.371 1.00 37.03 139 GLY A C 1
ATOM 1115 O O . GLY A 1 139 ? 34.590 23.562 -38.550 1.00 37.03 139 GLY A O 1
ATOM 1116 N N . SER A 1 140 ? 34.718 21.500 -37.666 1.00 32.69 140 SER A N 1
ATOM 1117 C CA . SER A 1 140 ? 36.174 21.350 -37.640 1.00 32.69 140 SER A CA 1
ATOM 1118 C C . SER A 1 140 ? 36.520 19.860 -37.523 1.00 32.69 140 SER A C 1
ATOM 1120 O O . SER A 1 140 ? 35.897 19.166 -36.716 1.00 32.69 140 SER A O 1
ATOM 1122 N N . PRO A 1 141 ? 37.463 19.358 -38.340 1.00 50.19 141 PRO A N 1
ATOM 1123 C CA . PRO A 1 141 ? 37.895 17.971 -38.340 1.00 50.19 141 PRO A CA 1
ATOM 1124 C C . PRO A 1 141 ? 38.958 17.775 -37.257 1.00 50.19 141 PRO A C 1
ATOM 1126 O O . PRO A 1 141 ? 39.940 18.515 -37.213 1.00 50.19 141 PRO A O 1
ATOM 1129 N N . THR A 1 142 ? 38.796 16.761 -36.412 1.00 41.09 142 THR A N 1
ATOM 1130 C CA . THR A 1 142 ? 39.840 16.382 -35.456 1.00 41.09 142 THR A CA 1
ATOM 1131 C C . THR A 1 142 ? 40.209 14.923 -35.664 1.00 41.09 142 THR A C 1
ATOM 1133 O O . THR A 1 142 ? 39.484 14.022 -35.262 1.00 41.09 142 THR A O 1
ATOM 1136 N N . ASN A 1 143 ? 41.334 14.770 -36.362 1.00 39.41 143 ASN A N 1
ATOM 1137 C CA . ASN A 1 143 ? 42.393 13.774 -36.234 1.00 39.41 143 ASN A CA 1
ATOM 1138 C C . ASN A 1 143 ? 42.045 12.355 -35.768 1.00 39.41 143 ASN A C 1
ATOM 1140 O O . ASN A 1 143 ? 41.686 12.098 -34.621 1.00 39.41 143 ASN A O 1
ATOM 1144 N N . GLU A 1 144 ? 42.359 11.443 -36.685 1.00 44.84 144 GLU A N 1
ATOM 1145 C CA . GLU A 1 144 ? 42.743 10.057 -36.466 1.00 44.84 144 GLU A CA 1
ATOM 1146 C C . GLU A 1 144 ? 43.600 9.879 -35.203 1.00 44.84 144 GLU A C 1
ATOM 1148 O O . GLU A 1 144 ? 44.707 10.409 -35.090 1.00 44.84 144 GLU A O 1
ATOM 1153 N N . ILE A 1 145 ? 43.111 9.055 -34.278 1.00 43.53 145 ILE A N 1
ATOM 1154 C CA . ILE A 1 145 ? 43.955 8.333 -33.331 1.00 43.53 145 ILE A CA 1
ATOM 1155 C C . ILE A 1 145 ? 43.723 6.849 -33.601 1.00 43.53 145 ILE A C 1
ATOM 1157 O O . ILE A 1 145 ? 42.679 6.286 -33.279 1.00 43.53 145 ILE A O 1
ATOM 1161 N N . LEU A 1 146 ? 44.719 6.241 -34.244 1.00 47.31 146 LEU A N 1
ATOM 1162 C CA . LEU A 1 146 ? 44.882 4.801 -34.401 1.00 47.31 146 LEU A CA 1
ATOM 1163 C C . LEU A 1 146 ? 44.834 4.116 -33.029 1.00 47.31 146 LEU A C 1
ATOM 1165 O O . LEU A 1 146 ? 45.575 4.475 -32.114 1.00 47.31 146 LEU A O 1
ATOM 1169 N N . SER A 1 147 ? 43.994 3.093 -32.903 1.00 45.34 147 SER A N 1
ATOM 1170 C CA . SER A 1 147 ? 44.054 2.096 -31.832 1.00 45.34 147 SER A CA 1
ATOM 1171 C C . SER A 1 147 ? 43.905 0.688 -32.434 1.00 45.34 147 SER A C 1
ATOM 1173 O O . SER A 1 147 ? 43.249 0.538 -33.466 1.00 45.34 147 SER A O 1
ATOM 1175 N N . PRO A 1 148 ? 44.593 -0.318 -31.861 1.00 55.78 148 PRO A N 1
ATOM 1176 C CA . PRO A 1 148 ? 44.982 -1.569 -32.526 1.00 55.78 148 PRO A CA 1
ATOM 1177 C C . PRO A 1 148 ? 43.823 -2.562 -32.756 1.00 55.78 148 PRO A C 1
ATOM 1179 O O . PRO A 1 148 ? 42.773 -2.442 -32.124 1.00 55.78 148 PRO A O 1
ATOM 1182 N N . PRO A 1 149 ? 44.004 -3.565 -33.644 1.00 48.84 149 PRO A N 1
ATOM 1183 C CA . PRO A 1 149 ? 42.936 -4.468 -34.066 1.00 48.84 149 PRO A CA 1
ATOM 1184 C C . PRO A 1 149 ? 42.534 -5.436 -32.945 1.00 48.84 149 PRO A C 1
ATOM 1186 O O . PRO A 1 149 ? 43.345 -6.226 -32.462 1.00 48.84 149 PRO A O 1
ATOM 1189 N N . VAL A 1 150 ? 41.255 -5.400 -32.571 1.00 53.91 150 VAL A N 1
ATOM 1190 C CA . VAL A 1 150 ? 40.592 -6.416 -31.741 1.00 53.91 150 VAL A CA 1
ATOM 1191 C C . VAL A 1 150 ? 40.089 -7.534 -32.674 1.00 53.91 150 VAL A C 1
ATOM 1193 O O . VAL A 1 150 ? 39.509 -7.219 -33.715 1.00 53.91 150 VAL A O 1
ATOM 1196 N N . PRO A 1 151 ? 40.311 -8.828 -32.368 1.00 59.94 151 PRO A N 1
ATOM 1197 C CA . PRO A 1 151 ? 39.843 -9.930 -33.211 1.00 59.94 151 PRO A CA 1
ATOM 1198 C C . PRO A 1 151 ? 38.302 -10.027 -33.215 1.00 59.94 151 PRO A C 1
ATOM 1200 O O . PRO A 1 151 ? 37.665 -9.656 -32.227 1.00 59.94 151 PRO A O 1
ATOM 1203 N N . PRO A 1 152 ? 37.683 -10.528 -34.302 1.00 49.09 152 PRO A N 1
ATOM 1204 C CA . PRO A 1 152 ? 36.232 -10.557 -34.446 1.00 49.09 152 PRO A CA 1
ATOM 1205 C C . PRO A 1 152 ? 35.585 -11.509 -33.432 1.00 49.09 152 PRO A C 1
ATOM 1207 O O . PRO A 1 152 ? 35.814 -12.719 -33.441 1.00 49.09 152 PRO A O 1
ATOM 1210 N N . SER A 1 153 ? 34.739 -10.939 -32.575 1.00 39.38 153 SER A N 1
ATOM 1211 C CA . SER A 1 153 ? 33.790 -11.667 -31.738 1.00 39.38 153 SER A CA 1
ATOM 1212 C C . SER A 1 153 ? 32.678 -12.227 -32.624 1.00 39.38 153 SER A C 1
ATOM 1214 O O . SER A 1 153 ? 31.670 -11.568 -32.864 1.00 39.38 153 SER A O 1
ATOM 1216 N N . ASN A 1 154 ? 32.862 -13.450 -33.119 1.00 48.28 154 ASN A N 1
ATOM 1217 C CA . ASN A 1 154 ? 31.775 -14.251 -33.672 1.00 48.28 154 ASN A CA 1
ATOM 1218 C C . ASN A 1 154 ? 30.909 -14.774 -32.523 1.00 48.28 154 ASN A C 1
ATOM 1220 O O . ASN A 1 154 ? 31.106 -15.888 -32.042 1.00 48.28 154 ASN A O 1
ATOM 1224 N N . THR A 1 155 ? 29.938 -13.974 -32.107 1.00 40.84 155 THR A N 1
ATOM 1225 C CA . THR A 1 155 ? 28.736 -14.453 -31.421 1.00 40.84 155 THR A CA 1
ATOM 1226 C C . THR A 1 155 ? 27.555 -13.640 -31.927 1.00 40.84 155 THR A C 1
ATOM 1228 O O . THR A 1 155 ? 27.022 -12.764 -31.250 1.00 40.84 155 THR A O 1
ATOM 1231 N N . ASP A 1 156 ? 27.137 -13.972 -33.149 1.00 44.84 156 ASP A N 1
ATOM 1232 C CA . ASP A 1 156 ? 25.755 -13.819 -33.594 1.00 44.84 156 ASP A CA 1
ATOM 1233 C C . ASP A 1 156 ? 24.857 -14.670 -32.686 1.00 44.84 156 ASP A C 1
ATOM 1235 O O . ASP A 1 156 ? 24.392 -15.750 -33.052 1.00 44.84 156 ASP A O 1
ATOM 1239 N N . THR A 1 157 ? 24.589 -14.194 -31.472 1.00 42.00 157 THR A N 1
ATOM 1240 C CA . THR A 1 157 ? 23.425 -14.659 -30.725 1.00 42.00 157 THR A CA 1
ATOM 1241 C C . THR A 1 157 ? 22.243 -13.856 -31.242 1.00 42.00 157 THR A C 1
ATOM 1243 O O . THR A 1 157 ? 21.807 -12.872 -30.648 1.00 42.00 157 THR A O 1
ATOM 1246 N N . LYS A 1 158 ? 21.744 -14.280 -32.405 1.00 43.78 158 LYS A N 1
ATOM 1247 C CA . LYS A 1 158 ? 20.380 -14.014 -32.851 1.00 43.78 158 LYS A CA 1
ATOM 1248 C C . LYS A 1 158 ? 19.466 -14.463 -31.711 1.00 43.78 158 LYS A C 1
ATOM 1250 O O . LYS A 1 158 ? 19.233 -15.657 -31.546 1.00 43.78 158 LYS A O 1
ATOM 1255 N N . VAL A 1 159 ? 19.018 -13.516 -30.886 1.00 45.53 159 VAL A N 1
ATOM 1256 C CA . VAL A 1 159 ? 17.970 -13.753 -29.893 1.00 45.53 159 VAL A CA 1
ATOM 1257 C C . VAL A 1 159 ? 16.718 -14.074 -30.694 1.00 45.53 159 VAL A C 1
ATOM 1259 O O . VAL A 1 159 ? 16.025 -13.206 -31.219 1.00 45.53 159 VAL A O 1
ATOM 1262 N N . GLU A 1 160 ? 16.520 -15.368 -30.891 1.00 42.97 160 GLU A N 1
ATOM 1263 C CA . GLU A 1 160 ? 15.300 -15.966 -31.379 1.00 42.97 160 GLU A CA 1
ATOM 1264 C C . GLU A 1 160 ? 14.195 -15.552 -30.406 1.00 42.97 160 GLU A C 1
ATOM 1266 O O . GLU A 1 160 ? 14.075 -16.090 -29.306 1.00 42.97 160 GLU A O 1
ATOM 1271 N N . ASN A 1 161 ? 13.426 -14.532 -30.797 1.00 44.09 161 ASN A N 1
ATOM 1272 C CA . ASN A 1 161 ? 12.114 -14.232 -30.235 1.00 44.09 161 ASN A CA 1
ATOM 1273 C C . ASN A 1 161 ? 11.205 -15.432 -30.528 1.00 44.09 161 ASN A C 1
ATOM 1275 O O . ASN A 1 161 ? 10.369 -15.403 -31.430 1.00 44.09 161 ASN A O 1
ATOM 1279 N N . ASN A 1 162 ? 11.407 -16.512 -29.779 1.00 40.78 162 ASN A N 1
ATOM 1280 C CA . ASN A 1 162 ? 10.395 -17.531 -29.607 1.00 40.78 162 ASN A CA 1
ATOM 1281 C C . ASN A 1 162 ? 9.195 -16.834 -28.955 1.00 40.78 162 ASN A C 1
ATOM 1283 O O . ASN A 1 162 ? 9.385 -16.180 -27.924 1.00 40.78 162 ASN A O 1
ATOM 1287 N N . PRO A 1 163 ? 7.977 -16.931 -29.516 1.00 46.06 163 PRO A N 1
ATOM 1288 C CA . PRO A 1 163 ? 6.787 -16.489 -28.812 1.00 46.06 163 PRO A CA 1
ATOM 1289 C C . PRO A 1 163 ? 6.683 -17.357 -27.560 1.00 46.06 163 PRO A C 1
ATOM 1291 O O . PRO A 1 163 ? 6.314 -18.530 -27.626 1.00 46.06 163 PRO A O 1
ATOM 1294 N N . ALA A 1 164 ? 7.121 -16.803 -26.429 1.00 54.22 164 ALA A N 1
ATOM 1295 C CA . ALA A 1 164 ? 7.060 -17.478 -25.151 1.00 54.22 164 ALA A CA 1
ATOM 1296 C C . ALA A 1 164 ? 5.607 -17.903 -24.935 1.00 54.22 164 ALA A C 1
ATOM 1298 O O . ALA A 1 164 ? 4.688 -17.088 -25.035 1.00 54.22 164 ALA A O 1
ATOM 1299 N N . SER A 1 165 ? 5.413 -19.197 -24.687 1.00 54.12 165 SER A N 1
ATOM 1300 C CA . SER A 1 165 ? 4.145 -19.770 -24.246 1.00 54.12 165 SER A CA 1
ATOM 1301 C C . SER A 1 165 ? 3.472 -18.850 -23.216 1.00 54.12 165 SER A C 1
ATOM 1303 O O . SER A 1 165 ? 4.201 -18.287 -22.391 1.00 54.12 165 SER A O 1
ATOM 1305 N N . PRO A 1 166 ? 2.131 -18.703 -23.228 1.00 62.69 166 PRO A N 1
ATOM 1306 C CA . PRO A 1 166 ? 1.424 -17.767 -22.357 1.00 62.69 166 PRO A CA 1
ATOM 1307 C C . PRO A 1 166 ? 1.915 -17.904 -20.917 1.00 62.69 166 PRO A C 1
ATOM 1309 O O . PRO A 1 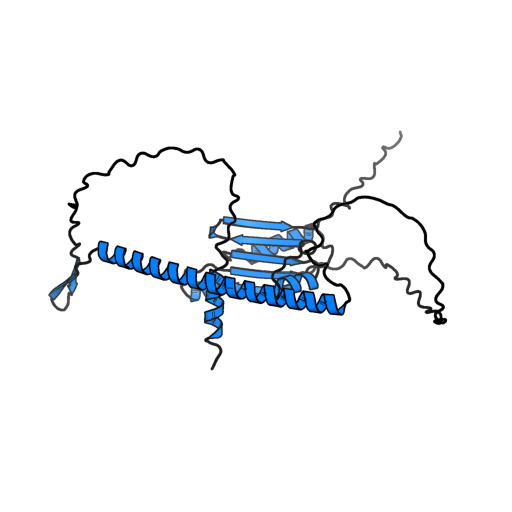166 ? 1.782 -18.966 -20.309 1.00 62.69 166 PRO A O 1
ATOM 1312 N N . LYS A 1 167 ? 2.557 -16.853 -20.397 1.00 67.25 167 LYS A N 1
ATOM 1313 C CA . LYS A 1 167 ? 3.100 -16.859 -19.040 1.00 67.25 167 LYS A CA 1
ATOM 1314 C C . LYS A 1 167 ? 1.925 -16.996 -18.075 1.00 67.25 167 LYS A C 1
ATOM 1316 O O . LYS A 1 167 ? 1.003 -16.185 -18.112 1.00 67.25 167 LYS A O 1
ATOM 1321 N N . GLU A 1 168 ? 1.937 -18.044 -17.257 1.00 87.00 168 GLU A N 1
ATOM 1322 C CA . GLU A 1 168 ? 0.872 -18.291 -16.286 1.00 87.00 168 GLU A CA 1
ATOM 1323 C C . GLU A 1 168 ? 0.749 -17.097 -15.330 1.00 87.00 168 GLU A C 1
ATOM 1325 O O . GLU A 1 168 ? 1.750 -16.558 -14.845 1.00 87.00 168 GLU A O 1
ATOM 1330 N N . PHE A 1 169 ? -0.486 -16.652 -15.092 1.00 91.69 169 PHE A N 1
ATOM 1331 C CA . PHE A 1 169 ? -0.748 -15.550 -14.177 1.00 91.69 169 PHE A CA 1
ATOM 1332 C C . PHE A 1 169 ? -0.527 -16.013 -12.737 1.00 91.69 169 PHE A C 1
ATOM 1334 O O . PHE A 1 169 ? -1.139 -16.981 -12.291 1.00 91.69 169 PHE A O 1
ATOM 1341 N N . TYR A 1 170 ? 0.308 -15.292 -11.993 1.00 94.81 170 TYR A N 1
ATOM 1342 C CA . TYR A 1 170 ? 0.531 -15.532 -10.573 1.00 94.81 170 TYR A CA 1
ATOM 1343 C C . TYR A 1 170 ? 0.534 -14.221 -9.797 1.00 94.81 170 TYR A C 1
ATOM 1345 O O . TYR A 1 170 ? 0.827 -13.153 -10.329 1.00 94.81 170 TYR A O 1
ATOM 1353 N N . PHE A 1 171 ? 0.263 -14.326 -8.502 1.00 96.88 171 PHE A N 1
ATOM 1354 C CA . PHE A 1 171 ? 0.421 -13.239 -7.551 1.00 96.88 171 PHE A CA 1
ATOM 1355 C C . PHE A 1 171 ? 1.342 -13.702 -6.426 1.00 96.88 171 PHE A C 1
ATOM 1357 O O . PHE A 1 171 ? 1.086 -14.725 -5.787 1.00 96.88 171 PHE A O 1
ATOM 1364 N N . ARG A 1 172 ? 2.418 -12.952 -6.182 1.00 97.75 172 ARG A N 1
ATOM 1365 C CA . ARG A 1 172 ? 3.366 -13.232 -5.100 1.00 97.75 172 ARG A CA 1
ATOM 1366 C C . ARG A 1 172 ? 3.460 -12.035 -4.166 1.00 97.75 172 ARG A C 1
ATOM 1368 O O . ARG A 1 172 ? 3.770 -10.933 -4.603 1.00 97.75 172 ARG A O 1
ATOM 1375 N N . VAL A 1 173 ? 3.241 -12.271 -2.877 1.00 98.00 173 VAL A N 1
ATOM 1376 C CA . VAL A 1 173 ? 3.441 -11.267 -1.827 1.00 98.00 173 VAL A CA 1
ATOM 1377 C C . VAL A 1 173 ? 4.932 -11.161 -1.517 1.00 98.00 173 VAL A C 1
ATOM 1379 O O . VAL A 1 173 ? 5.581 -12.182 -1.291 1.00 98.00 173 VAL A O 1
ATOM 1382 N N . LEU A 1 174 ? 5.462 -9.940 -1.519 1.00 97.56 174 LEU A N 1
ATOM 1383 C CA . LEU A 1 174 ? 6.830 -9.645 -1.093 1.00 97.56 174 LEU A CA 1
ATOM 1384 C C . LEU A 1 174 ? 6.872 -9.175 0.356 1.00 97.56 174 LEU A C 1
ATOM 1386 O O . LEU A 1 174 ? 7.730 -9.616 1.114 1.00 97.56 174 LEU A O 1
ATOM 1390 N N . GLU A 1 175 ? 5.928 -8.321 0.745 1.00 97.44 175 GLU A N 1
ATOM 1391 C CA . GLU A 1 175 ? 5.838 -7.819 2.109 1.00 97.44 175 GLU A CA 1
ATOM 1392 C C . GLU A 1 175 ? 4.386 -7.722 2.563 1.00 97.44 175 GLU A C 1
ATOM 1394 O O . GLU A 1 175 ? 3.483 -7.393 1.791 1.00 97.44 175 GLU A O 1
ATOM 1399 N N . GLU A 1 176 ? 4.165 -8.027 3.838 1.00 97.19 176 GLU A N 1
ATOM 1400 C CA . GLU A 1 176 ? 2.874 -7.919 4.492 1.00 97.19 176 GLU A CA 1
ATOM 1401 C C . GLU A 1 176 ? 3.056 -7.344 5.896 1.00 97.19 176 GLU A C 1
ATOM 1403 O O . GLU A 1 176 ? 3.885 -7.816 6.675 1.00 97.19 176 GLU A O 1
ATOM 1408 N N . TRP A 1 177 ? 2.228 -6.363 6.246 1.00 96.31 177 TRP A N 1
ATOM 1409 C CA . TRP A 1 177 ? 2.202 -5.778 7.582 1.00 96.31 177 TRP A CA 1
ATOM 1410 C C . TRP A 1 177 ? 0.775 -5.439 8.013 1.00 96.31 177 TRP A C 1
ATOM 1412 O O . TRP A 1 177 ? -0.178 -5.482 7.232 1.00 96.31 177 TRP A O 1
ATOM 1422 N N . GLY A 1 178 ? 0.606 -5.096 9.289 1.00 94.62 178 GLY A N 1
ATOM 1423 C CA . GLY A 1 178 ? -0.658 -4.589 9.807 1.00 94.62 178 GLY A CA 1
ATOM 1424 C C . GLY A 1 178 ? -1.036 -5.131 11.178 1.00 94.62 178 GLY A C 1
ATOM 1425 O O . GLY A 1 178 ? -0.226 -5.710 11.900 1.00 94.62 178 GLY A O 1
ATOM 1426 N N . ARG A 1 179 ? -2.302 -4.918 11.540 1.00 93.94 179 ARG A N 1
ATOM 1427 C CA . ARG A 1 179 ? -2.888 -5.317 12.820 1.00 93.94 179 ARG A CA 1
ATOM 1428 C C . ARG A 1 179 ? -4.158 -6.120 12.569 1.00 93.94 179 ARG A C 1
ATOM 1430 O O . ARG A 1 179 ? -5.153 -5.584 12.084 1.00 93.94 179 ARG A O 1
ATOM 1437 N N . ASN A 1 180 ? -4.099 -7.407 12.896 1.00 93.56 180 ASN A N 1
ATOM 1438 C CA . ASN A 1 180 ? -5.191 -8.350 12.677 1.00 93.56 180 ASN A CA 1
ATOM 1439 C C . ASN A 1 180 ? -6.408 -8.021 13.579 1.00 93.56 180 ASN A C 1
ATOM 1441 O O . ASN A 1 180 ? -6.205 -7.701 14.756 1.00 93.56 180 ASN A O 1
ATOM 1445 N N . PRO A 1 181 ? -7.655 -8.119 13.069 1.00 92.38 181 PRO A N 1
ATOM 1446 C CA . PRO A 1 181 ? -8.876 -7.971 13.867 1.00 92.38 181 PRO A CA 1
ATOM 1447 C C . PRO A 1 181 ? -8.926 -8.819 15.137 1.00 92.38 181 PRO A C 1
ATOM 1449 O O . PRO A 1 181 ? -9.415 -8.341 16.160 1.00 92.38 181 PRO A O 1
ATOM 1452 N N . ASP A 1 182 ? -8.399 -10.039 15.119 1.00 92.12 182 ASP A N 1
ATOM 1453 C CA . ASP A 1 182 ? -8.418 -10.908 16.299 1.00 92.12 182 ASP A CA 1
ATOM 1454 C C . ASP A 1 182 ? -7.487 -10.385 17.403 1.00 92.12 182 ASP A C 1
ATOM 1456 O O . ASP A 1 182 ? -7.827 -10.438 18.583 1.00 92.12 182 ASP A O 1
ATOM 1460 N N . VAL A 1 183 ? -6.358 -9.779 17.022 1.00 89.50 183 VAL A N 1
ATOM 1461 C CA . VAL A 1 183 ? -5.412 -9.153 17.960 1.00 89.50 183 VAL A CA 1
ATOM 1462 C C . VAL A 1 183 ? -6.016 -7.889 18.575 1.00 89.50 183 VAL A C 1
ATOM 1464 O O . VAL A 1 183 ? -5.908 -7.683 19.780 1.00 89.50 183 VAL A O 1
ATOM 1467 N N . VAL A 1 184 ? -6.707 -7.062 17.782 1.00 91.62 184 VAL A N 1
ATOM 1468 C CA . VAL A 1 184 ? -7.415 -5.869 18.292 1.00 91.62 184 VAL A CA 1
ATOM 1469 C C . VAL A 1 184 ? -8.472 -6.254 19.324 1.00 91.62 184 VAL A C 1
ATOM 1471 O O . VAL A 1 184 ? -8.536 -5.638 20.390 1.00 91.62 184 VAL A O 1
ATOM 1474 N N . LYS A 1 185 ? -9.252 -7.306 19.040 1.00 91.19 185 LYS A N 1
ATOM 1475 C CA . LYS A 1 185 ? -10.251 -7.840 19.975 1.00 91.19 185 LYS A CA 1
ATOM 1476 C C . LYS A 1 185 ? -9.611 -8.319 21.277 1.00 91.19 185 LYS A C 1
ATOM 1478 O O . LYS A 1 185 ? -10.113 -7.994 22.344 1.00 91.19 185 LYS A O 1
ATOM 1483 N N . GLN A 1 186 ? -8.495 -9.045 21.205 1.00 90.31 186 GLN A N 1
ATOM 1484 C CA . GLN A 1 186 ? -7.791 -9.535 22.398 1.00 90.31 186 GLN A CA 1
ATOM 1485 C C . GLN A 1 186 ? -7.218 -8.405 23.259 1.00 90.31 186 GLN A C 1
ATOM 1487 O O . GLN A 1 186 ? -7.214 -8.509 24.483 1.00 90.31 186 GLN A O 1
ATOM 1492 N N . MET A 1 187 ? -6.755 -7.320 22.636 1.00 86.50 187 MET A N 1
ATOM 1493 C CA . MET A 1 187 ? -6.229 -6.159 23.358 1.00 86.50 187 MET A CA 1
ATOM 1494 C C . MET A 1 187 ? -7.325 -5.296 24.002 1.00 86.50 187 MET A C 1
ATOM 1496 O O . MET A 1 187 ? -6.983 -4.338 24.692 1.00 86.50 187 MET A O 1
ATOM 1500 N N . ASN A 1 188 ? -8.617 -5.594 23.776 1.00 80.62 188 ASN A N 1
ATOM 1501 C CA . ASN A 1 188 ? -9.753 -4.743 24.167 1.00 80.62 188 ASN A CA 1
ATOM 1502 C C . ASN A 1 188 ? -9.537 -3.265 23.793 1.00 80.62 188 ASN A C 1
ATOM 1504 O O . ASN A 1 188 ? -9.957 -2.351 24.499 1.00 80.62 188 ASN A O 1
ATOM 1508 N N . SER A 1 189 ? -8.825 -3.031 22.691 1.00 80.38 189 SER A N 1
ATOM 1509 C CA . SER A 1 189 ? -8.483 -1.694 22.228 1.00 80.38 189 SER A CA 1
ATOM 1510 C C . SER A 1 189 ? -9.483 -1.262 21.167 1.00 80.38 189 SER A C 1
ATOM 1512 O O . SER A 1 189 ? -9.755 -2.027 20.245 1.00 80.38 189 SER A O 1
ATOM 1514 N N . ASN A 1 190 ? -9.930 -0.010 21.213 1.00 86.31 190 ASN A N 1
ATOM 1515 C CA . ASN A 1 190 ? -10.717 0.610 20.138 1.00 86.31 190 ASN A CA 1
ATOM 1516 C C . ASN A 1 190 ? -9.851 1.005 18.923 1.00 86.31 190 ASN A C 1
ATOM 1518 O O . ASN A 1 190 ? -10.190 1.922 18.183 1.00 86.31 190 ASN A O 1
ATOM 1522 N N . ALA A 1 191 ? -8.693 0.366 18.742 1.00 89.44 191 ALA A N 1
ATOM 1523 C CA . ALA A 1 191 ? -7.760 0.701 17.681 1.00 89.44 191 ALA A CA 1
ATOM 1524 C C . ALA A 1 191 ? -8.204 0.095 16.343 1.00 89.44 191 ALA A C 1
ATOM 1526 O O . ALA A 1 191 ? -8.604 -1.066 16.286 1.00 89.44 191 ALA A O 1
ATOM 1527 N N . SER A 1 192 ? -8.047 0.848 15.256 1.00 91.94 192 SER A N 1
ATOM 1528 C CA . SER A 1 192 ? -8.377 0.375 13.910 1.00 91.94 192 SER A CA 1
ATOM 1529 C C . SER A 1 192 ? -7.515 -0.821 13.489 1.00 91.94 192 SER A C 1
ATOM 1531 O O . SER A 1 192 ? -6.317 -0.917 13.808 1.00 91.94 192 SER A O 1
ATOM 1533 N N . THR A 1 193 ? -8.139 -1.741 12.759 1.00 96.44 193 THR A N 1
ATOM 1534 C CA . THR A 1 193 ? -7.483 -2.881 12.109 1.00 96.44 193 THR A CA 1
ATOM 1535 C C . THR A 1 193 ? -6.865 -2.444 10.786 1.00 96.44 193 THR A C 1
ATOM 1537 O O . THR A 1 193 ? -7.435 -1.639 10.051 1.00 96.44 193 THR A O 1
ATOM 1540 N N . ILE A 1 194 ? -5.666 -2.944 10.490 1.00 96.12 194 ILE A N 1
ATOM 1541 C CA . ILE A 1 194 ? -4.857 -2.457 9.363 1.00 96.12 194 ILE A CA 1
ATOM 1542 C C . ILE A 1 194 ? -4.304 -3.648 8.589 1.00 96.12 194 ILE A C 1
ATOM 1544 O O . ILE A 1 194 ? -3.826 -4.600 9.210 1.00 96.12 194 ILE A O 1
ATOM 1548 N N . LYS A 1 195 ? -4.328 -3.580 7.258 1.00 97.75 195 LYS A N 1
ATOM 1549 C CA . LYS A 1 195 ? -3.651 -4.529 6.372 1.00 97.75 195 LYS A CA 1
ATOM 1550 C C . LYS A 1 195 ? -2.851 -3.793 5.301 1.00 97.75 195 LYS A C 1
ATOM 1552 O O . LYS A 1 195 ? -3.423 -3.042 4.520 1.00 97.75 195 LYS A O 1
ATOM 1557 N N . GLY A 1 196 ? -1.548 -4.036 5.264 1.00 97.38 196 GLY A N 1
ATOM 1558 C CA . GLY A 1 196 ? -0.638 -3.573 4.227 1.00 97.38 196 GLY A CA 1
ATOM 1559 C C . GLY A 1 196 ? -0.057 -4.749 3.451 1.00 97.38 196 GLY A C 1
ATOM 1560 O O . GLY A 1 196 ? 0.304 -5.749 4.073 1.00 97.38 196 GLY A O 1
ATOM 1561 N N . ILE A 1 197 ? -0.016 -4.669 2.120 1.00 98.38 197 ILE A N 1
ATOM 1562 C CA . ILE A 1 197 ? 0.582 -5.708 1.266 1.00 98.38 197 ILE A CA 1
ATOM 1563 C C . ILE A 1 197 ? 1.327 -5.051 0.109 1.00 98.38 197 ILE A C 1
ATOM 1565 O O . ILE A 1 197 ? 0.780 -4.177 -0.561 1.00 98.38 197 ILE A O 1
ATOM 1569 N N . ILE A 1 198 ? 2.534 -5.533 -0.172 1.00 98.06 198 ILE A N 1
ATOM 1570 C CA . ILE A 1 198 ? 3.252 -5.258 -1.417 1.00 98.06 198 ILE A CA 1
ATOM 1571 C C . ILE A 1 198 ? 3.446 -6.579 -2.151 1.00 98.06 198 ILE A C 1
ATOM 1573 O O . ILE A 1 198 ? 3.914 -7.562 -1.569 1.00 98.06 198 ILE A O 1
ATOM 1577 N N . GLY A 1 199 ? 3.063 -6.625 -3.424 1.00 97.88 199 GLY A N 1
ATOM 1578 C CA . GLY A 1 199 ? 3.152 -7.843 -4.222 1.00 97.88 199 GLY A CA 1
ATOM 1579 C C . GLY A 1 199 ? 3.544 -7.609 -5.671 1.00 97.88 199 GLY A C 1
ATOM 1580 O O . GLY A 1 199 ? 3.609 -6.479 -6.149 1.00 97.88 199 GLY A O 1
ATOM 1581 N N . VAL A 1 200 ? 3.818 -8.716 -6.357 1.00 97.69 200 VAL A N 1
ATOM 1582 C CA . VAL A 1 200 ? 4.271 -8.738 -7.748 1.00 97.69 200 VAL A CA 1
ATOM 1583 C C . VAL A 1 200 ? 3.423 -9.699 -8.571 1.00 97.69 200 VAL A C 1
ATOM 1585 O O . VAL A 1 200 ? 3.083 -10.796 -8.110 1.00 97.69 200 VAL A O 1
ATOM 1588 N N . VAL A 1 201 ? 3.124 -9.287 -9.797 1.00 96.81 201 VAL A N 1
ATOM 1589 C CA . VAL A 1 201 ? 2.480 -10.080 -10.852 1.00 96.81 201 VAL A CA 1
ATOM 1590 C C . VAL A 1 201 ? 3.381 -10.123 -12.094 1.00 96.81 201 VAL A C 1
ATOM 1592 O O . VAL A 1 201 ? 4.324 -9.340 -12.188 1.00 96.81 201 VAL A O 1
ATOM 1595 N N . PRO A 1 202 ? 3.151 -11.030 -13.058 1.00 94.81 202 PRO A N 1
ATOM 1596 C CA . PRO A 1 202 ? 3.874 -11.002 -14.324 1.00 94.81 202 PRO A CA 1
ATOM 1597 C C . PRO A 1 202 ? 3.736 -9.667 -15.073 1.00 94.81 202 PRO A C 1
ATOM 1599 O O . PRO A 1 202 ? 2.630 -9.137 -15.190 1.00 94.81 202 PRO A O 1
ATOM 1602 N N . TYR A 1 203 ? 4.836 -9.195 -15.665 1.00 92.56 203 TYR A N 1
ATOM 1603 C CA . TYR A 1 203 ? 4.830 -8.110 -16.651 1.00 92.56 203 TYR A CA 1
ATOM 1604 C C . TYR A 1 203 ? 3.794 -8.339 -17.758 1.00 92.56 203 TYR A C 1
ATOM 1606 O O . TYR A 1 203 ? 3.697 -9.445 -18.297 1.00 92.56 203 TYR A O 1
ATOM 1614 N N . GLY A 1 204 ? 3.026 -7.296 -18.087 1.00 89.19 204 GLY A N 1
ATOM 1615 C CA . GLY A 1 204 ? 1.973 -7.363 -19.106 1.00 89.19 204 GLY A CA 1
ATOM 1616 C C . GLY A 1 204 ? 0.754 -8.200 -18.704 1.00 89.19 204 GLY A C 1
ATOM 1617 O O . GLY A 1 204 ? 0.037 -8.690 -19.575 1.00 89.19 204 GLY A O 1
ATOM 1618 N N . SER A 1 205 ? 0.521 -8.401 -17.401 1.00 91.69 205 SER A N 1
ATOM 1619 C CA . SER A 1 205 ? -0.671 -9.103 -16.912 1.00 91.69 205 SER A CA 1
ATOM 1620 C C . SER A 1 205 ? -1.960 -8.475 -17.465 1.00 91.69 205 SER A C 1
ATOM 1622 O O . SER A 1 205 ? -2.119 -7.254 -17.391 1.00 91.69 205 SER A O 1
ATOM 1624 N N . PRO A 1 206 ? -2.906 -9.280 -17.985 1.00 91.75 206 PRO A N 1
ATOM 1625 C CA . PRO A 1 206 ? -4.124 -8.752 -18.584 1.00 91.75 206 PRO A CA 1
ATOM 1626 C C . PRO A 1 206 ? -5.020 -8.088 -17.533 1.00 91.75 206 PRO A C 1
ATOM 1628 O O . PRO A 1 206 ? -5.099 -8.526 -16.378 1.00 91.75 206 PRO A O 1
ATOM 1631 N N . LYS A 1 207 ? -5.739 -7.043 -17.955 1.00 91.88 207 LYS A N 1
ATOM 1632 C CA . LYS A 1 207 ? -6.621 -6.234 -17.100 1.00 91.88 207 LYS A CA 1
ATOM 1633 C C . LYS A 1 207 ? -7.635 -7.090 -16.351 1.00 91.88 207 LYS A C 1
ATOM 1635 O O . LYS A 1 207 ? -7.884 -6.858 -15.171 1.00 91.88 207 LYS A O 1
ATOM 1640 N N . GLU A 1 208 ? -8.194 -8.095 -17.012 1.00 93.38 208 GLU A N 1
ATOM 1641 C CA . GLU A 1 208 ? -9.225 -8.977 -16.466 1.00 93.38 208 GLU A CA 1
ATOM 1642 C C . GLU A 1 208 ? -8.686 -9.767 -15.269 1.00 93.38 208 GLU A C 1
ATOM 1644 O O . GLU A 1 208 ? -9.379 -9.919 -14.261 1.00 93.38 208 GLU A O 1
ATOM 1649 N N . LYS A 1 209 ? -7.422 -10.206 -15.341 1.00 94.44 209 LYS A N 1
ATOM 1650 C CA . LYS A 1 209 ? -6.754 -10.920 -14.246 1.00 94.44 209 LYS A CA 1
ATOM 1651 C C . LYS A 1 209 ? -6.409 -9.993 -13.089 1.00 94.44 209 LYS A C 1
ATOM 1653 O O . LYS A 1 209 ? -6.595 -10.372 -11.935 1.00 94.44 209 LYS A O 1
ATOM 1658 N N . LEU A 1 210 ? -5.998 -8.758 -13.375 1.00 95.50 210 LEU A N 1
ATOM 1659 C CA . LEU A 1 210 ? -5.802 -7.735 -12.342 1.00 95.50 210 LEU A CA 1
ATOM 1660 C C . LEU A 1 210 ? -7.120 -7.374 -11.637 1.00 95.50 210 LEU A C 1
ATOM 1662 O O . LEU A 1 210 ? -7.141 -7.215 -10.419 1.00 95.50 210 LEU A O 1
ATOM 1666 N N . GLN A 1 211 ? -8.232 -7.296 -12.370 1.00 95.94 211 GLN A N 1
ATOM 1667 C CA . GLN A 1 211 ? -9.566 -7.059 -11.805 1.00 95.94 211 GLN A CA 1
ATOM 1668 C C . GLN A 1 211 ? -10.066 -8.231 -10.957 1.00 95.94 211 GLN A C 1
ATOM 1670 O O . GLN A 1 211 ? -10.691 -8.024 -9.915 1.00 95.94 211 GLN A O 1
ATOM 1675 N N . GLU A 1 212 ? -9.830 -9.465 -11.401 1.00 96.44 212 GLU A N 1
ATOM 1676 C CA . GLU A 1 212 ? -10.113 -10.676 -10.627 1.00 96.44 212 GLU A CA 1
ATOM 1677 C C . GLU A 1 212 ? -9.319 -10.670 -9.315 1.00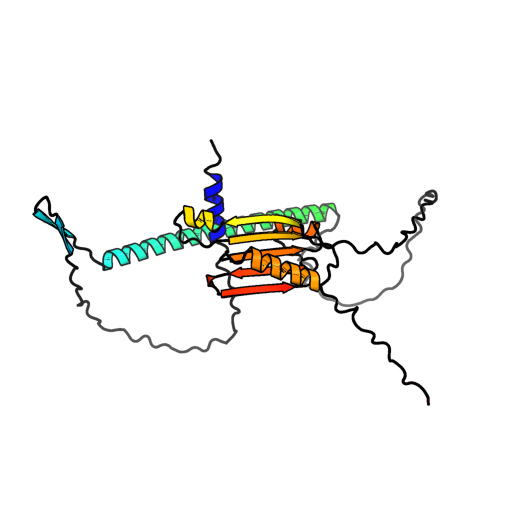 96.44 212 GLU A C 1
ATOM 1679 O O . GLU A 1 212 ? -9.926 -10.699 -8.244 1.00 96.44 212 GLU A O 1
ATOM 1684 N N . LEU A 1 213 ? -8.002 -10.459 -9.391 1.00 97.12 213 LEU A N 1
ATOM 1685 C CA . LEU A 1 213 ? -7.129 -10.342 -8.224 1.00 97.12 213 LEU A CA 1
ATOM 1686 C C . LEU A 1 213 ? -7.577 -9.221 -7.273 1.00 97.12 213 LEU A C 1
ATOM 1688 O O . LEU A 1 213 ? -7.631 -9.418 -6.060 1.00 97.12 213 LEU A O 1
ATOM 1692 N N . ALA A 1 214 ? -7.945 -8.051 -7.801 1.00 97.19 214 ALA A N 1
ATOM 1693 C CA . ALA A 1 214 ? -8.412 -6.937 -6.982 1.00 97.19 214 ALA A CA 1
ATOM 1694 C C . ALA A 1 214 ? -9.689 -7.285 -6.203 1.00 97.19 214 ALA A C 1
ATOM 1696 O O . ALA A 1 214 ? -9.792 -6.985 -5.010 1.00 97.19 214 ALA A O 1
ATOM 1697 N N . ARG A 1 215 ? -10.646 -7.959 -6.855 1.00 97.25 215 ARG A N 1
ATOM 1698 C CA . ARG A 1 215 ? -11.882 -8.429 -6.211 1.00 97.25 215 ARG A CA 1
ATOM 1699 C C . ARG A 1 215 ? -11.592 -9.468 -5.135 1.00 97.25 215 ARG A C 1
ATOM 1701 O O . ARG A 1 215 ? -12.125 -9.353 -4.031 1.00 97.25 215 ARG A O 1
ATOM 1708 N N . GLU A 1 216 ? -10.727 -10.435 -5.425 1.00 97.88 216 GLU A N 1
ATOM 1709 C CA . GLU A 1 216 ? -10.325 -11.463 -4.463 1.00 97.88 216 GLU A CA 1
ATOM 1710 C C . GLU A 1 216 ? -9.662 -10.857 -3.225 1.00 97.88 216 GLU A C 1
ATOM 1712 O O . GLU A 1 216 ? -10.048 -11.175 -2.099 1.00 97.88 216 GLU A O 1
ATOM 1717 N N . LEU A 1 217 ? -8.707 -9.940 -3.408 1.00 97.75 217 LEU A N 1
ATOM 1718 C CA . LEU A 1 217 ? -8.014 -9.279 -2.302 1.00 97.75 217 LEU A CA 1
ATOM 1719 C C . LEU A 1 217 ? -8.968 -8.405 -1.482 1.00 97.75 217 LEU A C 1
ATOM 1721 O O . LEU A 1 217 ? -8.938 -8.453 -0.248 1.00 97.75 217 LEU A O 1
ATOM 1725 N N . ARG A 1 218 ? -9.857 -7.652 -2.141 1.00 96.94 218 ARG A N 1
ATOM 1726 C CA . ARG A 1 218 ? -10.837 -6.809 -1.446 1.00 96.94 218 ARG A CA 1
ATOM 1727 C C . ARG A 1 218 ? -11.818 -7.637 -0.619 1.00 96.94 218 ARG A C 1
ATOM 1729 O O . ARG A 1 218 ? -12.149 -7.217 0.490 1.00 96.94 218 ARG A O 1
ATOM 1736 N N . LEU A 1 219 ? -12.241 -8.800 -1.120 1.00 97.38 219 LEU A N 1
ATOM 1737 C CA . LEU A 1 219 ? -13.097 -9.738 -0.390 1.00 97.38 219 LEU A CA 1
ATOM 1738 C C . LEU A 1 219 ? -12.341 -10.398 0.771 1.00 97.38 219 LEU A C 1
ATOM 1740 O O . LEU A 1 219 ? -12.832 -10.432 1.900 1.00 97.38 219 LEU A O 1
ATOM 1744 N N . LYS A 1 220 ? -11.120 -10.879 0.514 1.00 97.38 220 LYS A N 1
ATOM 1745 C CA . LYS A 1 220 ? -10.274 -11.565 1.501 1.00 97.38 220 LYS A CA 1
ATOM 1746 C C . LYS A 1 220 ? -9.982 -10.696 2.724 1.00 97.38 220 LYS A C 1
ATOM 1748 O O . LYS A 1 220 ? -9.949 -11.207 3.844 1.00 97.38 220 LYS A O 1
ATOM 1753 N N . TYR A 1 221 ? -9.786 -9.396 2.519 1.00 97.38 221 TYR A N 1
ATOM 1754 C CA . TYR A 1 221 ? -9.434 -8.454 3.581 1.00 97.38 221 TYR A CA 1
ATOM 1755 C C . TYR A 1 221 ? -10.582 -7.523 3.987 1.00 97.38 221 TYR A C 1
ATOM 1757 O O . TYR A 1 221 ? -10.347 -6.543 4.686 1.00 97.38 221 TYR A O 1
ATOM 1765 N N . ASP A 1 222 ? -11.833 -7.843 3.643 1.00 96.25 222 ASP A N 1
ATOM 1766 C CA . ASP A 1 222 ? -12.983 -6.972 3.931 1.00 96.25 222 ASP A CA 1
ATOM 1767 C C . ASP A 1 222 ? -13.169 -6.650 5.423 1.00 96.25 222 ASP A C 1
ATOM 1769 O O . ASP A 1 222 ? -13.560 -5.539 5.785 1.00 96.25 222 ASP A O 1
ATOM 1773 N N . LYS A 1 223 ? -12.789 -7.592 6.294 1.00 96.62 223 LYS A N 1
ATOM 1774 C CA . LYS A 1 223 ? -12.860 -7.455 7.757 1.00 96.62 223 LYS A CA 1
ATOM 1775 C C . LYS A 1 223 ? -11.924 -6.389 8.338 1.00 96.62 223 LYS A C 1
ATOM 1777 O O . LYS A 1 223 ? -12.046 -6.091 9.523 1.00 96.62 223 LYS A O 1
ATOM 1782 N N . TYR A 1 224 ? -10.978 -5.868 7.557 1.00 97.44 224 TYR A N 1
ATOM 1783 C CA . TYR A 1 224 ? -10.067 -4.817 7.997 1.00 97.44 224 TYR A CA 1
ATOM 1784 C C . TYR A 1 224 ? -10.690 -3.432 7.783 1.00 97.44 224 TYR A C 1
ATOM 1786 O O . TYR A 1 224 ? -11.344 -3.172 6.768 1.00 97.44 224 TYR A O 1
ATOM 1794 N N . ASP A 1 225 ? -10.469 -2.534 8.741 1.00 96.81 225 ASP A N 1
ATOM 1795 C CA . ASP A 1 225 ? -10.935 -1.148 8.694 1.00 96.81 225 ASP A CA 1
ATOM 1796 C C . ASP A 1 225 ? -10.139 -0.365 7.645 1.00 96.81 225 ASP A C 1
ATOM 1798 O O . ASP A 1 225 ? -10.725 0.342 6.823 1.00 96.81 225 ASP A O 1
ATOM 1802 N N . ASN A 1 226 ? -8.814 -0.549 7.643 1.00 97.19 226 ASN A N 1
ATOM 1803 C CA . ASN A 1 226 ? -7.888 0.132 6.748 1.00 97.19 226 ASN A CA 1
ATOM 1804 C C . ASN A 1 226 ? -7.056 -0.876 5.943 1.00 97.19 226 ASN A C 1
ATOM 1806 O O . ASN A 1 226 ? -6.472 -1.807 6.506 1.00 97.19 226 ASN A O 1
ATOM 1810 N N . ILE A 1 227 ? -6.981 -0.681 4.628 1.00 97.75 227 ILE A N 1
ATOM 1811 C CA . ILE A 1 227 ? -6.254 -1.547 3.693 1.00 97.75 227 ILE A CA 1
ATOM 1812 C C . ILE A 1 227 ? -5.375 -0.669 2.802 1.00 97.75 227 ILE A C 1
ATOM 1814 O O . ILE A 1 227 ? -5.842 0.355 2.308 1.00 97.75 227 ILE A O 1
ATOM 1818 N N . ASN A 1 228 ? -4.126 -1.073 2.583 1.00 97.75 228 ASN A N 1
ATOM 1819 C CA . ASN A 1 228 ? -3.238 -0.488 1.584 1.00 97.75 228 ASN A CA 1
ATOM 1820 C C . ASN A 1 228 ? -2.481 -1.606 0.861 1.00 97.75 228 ASN A C 1
ATOM 1822 O O . ASN A 1 228 ? -1.595 -2.229 1.444 1.00 97.75 228 ASN A O 1
ATOM 1826 N N . ILE A 1 229 ? -2.854 -1.898 -0.379 1.00 98.12 229 ILE A N 1
ATOM 1827 C CA . ILE A 1 229 ? -2.232 -2.955 -1.177 1.00 98.12 229 ILE A CA 1
ATOM 1828 C C . ILE A 1 229 ? -1.665 -2.335 -2.442 1.00 98.12 229 ILE A C 1
ATOM 1830 O O . ILE A 1 229 ? -2.395 -1.684 -3.185 1.00 98.12 229 ILE A O 1
ATOM 1834 N N . GLU A 1 230 ? -0.384 -2.575 -2.689 1.00 97.81 230 GLU A N 1
ATOM 1835 C CA . GLU A 1 230 ? 0.338 -2.084 -3.857 1.00 97.81 230 GLU A CA 1
ATOM 1836 C C . GLU A 1 230 ? 0.923 -3.260 -4.632 1.00 97.81 230 GLU A C 1
ATOM 1838 O O . GLU A 1 230 ? 1.619 -4.112 -4.075 1.00 97.81 230 GLU A O 1
ATOM 1843 N N . ILE A 1 231 ? 0.606 -3.332 -5.920 1.00 97.81 231 ILE A N 1
ATOM 1844 C CA . ILE A 1 231 ? 1.002 -4.440 -6.782 1.00 97.81 231 ILE A CA 1
ATOM 1845 C C . ILE A 1 231 ? 1.763 -3.894 -7.977 1.00 97.81 231 ILE A C 1
ATOM 1847 O O . ILE A 1 231 ? 1.310 -2.972 -8.661 1.00 97.81 231 ILE A O 1
ATOM 1851 N N . PHE A 1 232 ? 2.918 -4.502 -8.216 1.00 97.00 232 PHE A N 1
ATOM 1852 C CA . PHE A 1 232 ? 3.831 -4.141 -9.285 1.00 97.00 232 PHE A CA 1
ATOM 1853 C C . PHE A 1 232 ? 3.969 -5.277 -10.293 1.00 97.00 232 PHE A C 1
ATOM 1855 O O . PHE A 1 232 ? 3.766 -6.446 -9.961 1.00 97.00 232 PHE A O 1
ATOM 1862 N N . ASP A 1 233 ? 4.318 -4.943 -11.525 1.00 95.69 233 ASP A N 1
ATOM 1863 C CA . ASP A 1 233 ? 4.615 -5.925 -12.570 1.00 95.69 233 ASP A CA 1
ATOM 1864 C C . ASP A 1 233 ? 6.117 -6.252 -12.695 1.00 95.69 233 ASP A C 1
ATOM 1866 O O . ASP A 1 233 ? 6.515 -7.174 -13.413 1.00 95.69 233 ASP A O 1
ATOM 1870 N N . ASP A 1 234 ? 6.928 -5.526 -11.925 1.00 95.00 234 ASP A N 1
ATOM 1871 C CA . ASP A 1 234 ? 8.366 -5.676 -11.771 1.00 95.00 234 ASP A CA 1
ATOM 1872 C C . ASP A 1 234 ? 8.750 -5.820 -10.286 1.00 95.00 234 ASP A C 1
ATOM 1874 O O . ASP A 1 234 ? 8.289 -5.086 -9.406 1.00 95.00 234 ASP A O 1
ATOM 1878 N N . GLU A 1 235 ? 9.628 -6.782 -10.000 1.00 96.50 235 GLU A N 1
ATOM 1879 C CA . GLU A 1 235 ? 10.085 -7.066 -8.638 1.00 96.50 235 GLU A CA 1
ATOM 1880 C C . GLU A 1 235 ? 11.049 -5.996 -8.115 1.00 96.50 235 GLU A C 1
ATOM 1882 O O . GLU A 1 235 ? 11.031 -5.706 -6.917 1.00 96.50 235 GLU A O 1
ATOM 1887 N N . ALA A 1 236 ? 11.880 -5.404 -8.978 1.00 96.44 236 ALA A N 1
ATOM 1888 C CA . ALA A 1 236 ? 12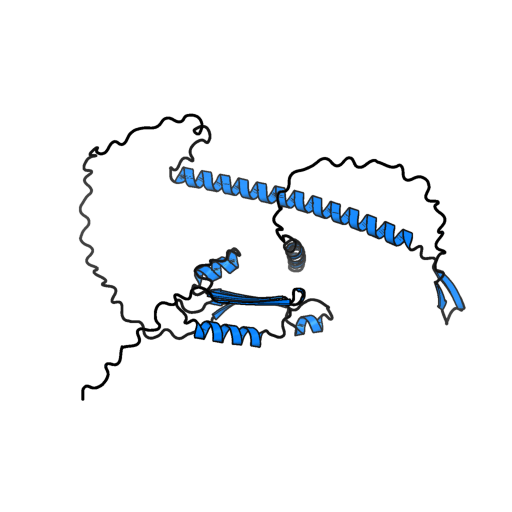.831 -4.380 -8.550 1.00 96.44 236 ALA A CA 1
ATOM 1889 C C . ALA A 1 236 ? 12.099 -3.114 -8.085 1.00 96.44 236 ALA A C 1
ATOM 1891 O O . ALA A 1 236 ? 12.386 -2.601 -7.004 1.00 96.44 236 ALA A O 1
ATOM 1892 N N . SER A 1 237 ? 11.082 -2.689 -8.833 1.00 95.31 237 SER A N 1
ATOM 1893 C CA . SER A 1 237 ? 10.210 -1.564 -8.485 1.00 95.31 237 SER A CA 1
ATOM 1894 C C . SER A 1 237 ? 9.447 -1.796 -7.179 1.00 95.31 237 SER A C 1
ATOM 1896 O O . SER A 1 237 ? 9.331 -0.887 -6.356 1.00 95.31 237 SER A O 1
ATOM 1898 N N . ALA A 1 238 ? 8.969 -3.022 -6.943 1.00 96.19 238 ALA A N 1
ATOM 1899 C CA . ALA A 1 238 ? 8.325 -3.370 -5.680 1.00 96.19 238 ALA A CA 1
ATOM 1900 C C . ALA A 1 238 ? 9.299 -3.287 -4.493 1.00 96.19 238 ALA A C 1
ATOM 1902 O O . ALA A 1 238 ? 8.941 -2.755 -3.445 1.00 96.19 238 ALA A O 1
ATOM 1903 N N . LYS A 1 239 ? 10.536 -3.776 -4.654 1.00 96.88 239 LYS A N 1
ATOM 1904 C CA . LYS A 1 239 ? 11.583 -3.677 -3.621 1.00 96.88 239 LYS A CA 1
ATOM 1905 C C . LYS A 1 239 ? 12.003 -2.238 -3.357 1.00 96.88 239 LYS A C 1
ATOM 1907 O O . LYS A 1 239 ? 12.167 -1.859 -2.204 1.00 96.88 239 LYS A O 1
ATOM 1912 N N . GLU A 1 240 ? 12.115 -1.419 -4.395 1.00 96.50 240 GLU A N 1
ATOM 1913 C CA . GLU A 1 240 ? 12.394 0.004 -4.221 1.00 96.50 240 GLU A CA 1
ATOM 1914 C C . GLU A 1 240 ? 11.274 0.708 -3.445 1.00 96.50 240 GLU A C 1
ATOM 1916 O O . GLU A 1 240 ? 11.551 1.527 -2.565 1.00 96.50 240 GLU A O 1
ATOM 1921 N N . TYR A 1 241 ? 10.014 0.350 -3.710 1.00 95.31 241 TYR A N 1
ATOM 1922 C CA . TYR A 1 241 ? 8.890 0.862 -2.933 1.00 95.31 241 TYR A CA 1
ATOM 1923 C C . TYR A 1 241 ? 8.957 0.422 -1.464 1.00 95.31 241 TYR A C 1
ATOM 1925 O O . TYR A 1 241 ? 8.724 1.241 -0.582 1.00 95.31 241 TYR A O 1
ATOM 1933 N N . ILE A 1 242 ? 9.338 -0.827 -1.188 1.00 94.62 242 ILE A N 1
ATOM 1934 C CA . ILE A 1 242 ? 9.555 -1.330 0.179 1.00 94.62 242 ILE A CA 1
ATOM 1935 C C . ILE A 1 242 ? 10.648 -0.527 0.899 1.00 94.62 242 ILE A C 1
ATOM 1937 O O . ILE A 1 242 ? 10.447 -0.050 2.014 1.00 94.62 242 ILE A O 1
ATOM 1941 N N . GLU A 1 243 ? 11.807 -0.365 0.263 1.00 94.00 243 GLU A N 1
ATOM 1942 C CA . GLU A 1 243 ? 12.998 0.192 0.911 1.00 94.00 243 GLU A CA 1
ATOM 1943 C C . GLU A 1 243 ? 12.950 1.716 1.040 1.00 94.00 243 GLU A C 1
ATOM 1945 O O . GLU A 1 243 ? 13.385 2.271 2.049 1.00 94.00 243 GLU A O 1
ATOM 1950 N N . LYS A 1 244 ? 12.442 2.403 0.013 1.00 92.62 244 LYS A N 1
ATOM 1951 C CA . LYS A 1 244 ? 12.506 3.868 -0.093 1.00 92.62 244 LYS A CA 1
ATOM 1952 C C . LYS A 1 244 ? 11.143 4.543 0.004 1.00 92.62 244 LYS A C 1
ATOM 1954 O O . LYS A 1 244 ? 11.086 5.769 0.045 1.00 92.62 244 LYS A O 1
ATOM 1959 N N . ASN A 1 245 ? 10.047 3.779 -0.001 1.00 90.56 245 ASN A N 1
ATOM 1960 C CA . ASN A 1 245 ? 8.678 4.299 -0.107 1.00 90.56 245 ASN A CA 1
ATOM 1961 C C . ASN A 1 245 ? 8.460 5.182 -1.357 1.00 90.56 245 ASN A C 1
ATOM 1963 O O . ASN A 1 245 ? 7.610 6.073 -1.376 1.00 90.56 245 ASN A O 1
ATOM 1967 N N . ILE A 1 246 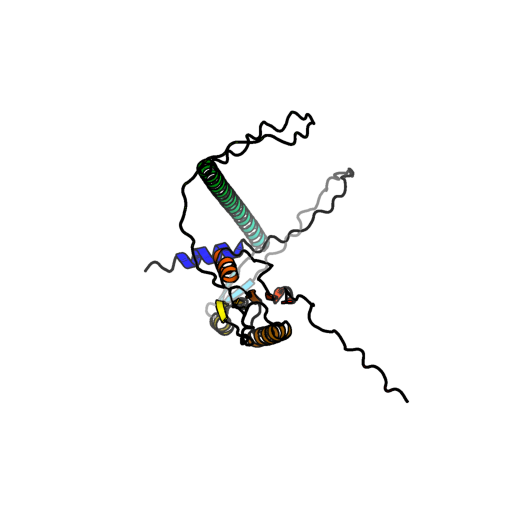? 9.234 4.937 -2.422 1.00 89.25 246 ILE A N 1
ATOM 1968 C CA . ILE A 1 246 ? 9.128 5.644 -3.703 1.00 89.25 246 ILE A CA 1
ATOM 1969 C C . ILE A 1 246 ? 8.282 4.796 -4.646 1.00 89.25 246 ILE A C 1
ATOM 1971 O O . ILE A 1 246 ? 8.674 3.701 -5.045 1.00 89.25 246 ILE A O 1
ATOM 1975 N N . LYS A 1 247 ? 7.090 5.286 -4.996 1.00 88.56 247 LYS A N 1
ATOM 1976 C CA . LYS A 1 247 ? 6.187 4.575 -5.907 1.00 88.56 247 LYS A CA 1
ATOM 1977 C C . LYS A 1 247 ? 6.588 4.836 -7.360 1.00 88.56 247 LYS A C 1
ATOM 1979 O O . LYS A 1 247 ? 6.369 5.936 -7.871 1.00 88.56 247 LYS A O 1
ATOM 1984 N N . ASN A 1 248 ? 7.086 3.806 -8.044 1.00 90.06 248 ASN A N 1
ATOM 1985 C CA . ASN A 1 248 ? 7.258 3.843 -9.494 1.00 90.06 248 ASN A CA 1
ATOM 1986 C C . ASN A 1 248 ? 5.895 3.677 -10.193 1.00 90.06 248 ASN A C 1
ATOM 1988 O O . ASN A 1 248 ? 5.290 2.606 -10.151 1.00 90.06 248 ASN A O 1
ATOM 1992 N N . LYS A 1 249 ? 5.399 4.752 -10.816 1.00 89.44 249 LYS A N 1
ATOM 1993 C CA . LYS A 1 249 ? 4.071 4.791 -11.454 1.00 89.44 249 LYS A CA 1
ATOM 1994 C C . LYS A 1 249 ? 3.973 3.950 -12.726 1.00 89.44 249 LYS A C 1
ATOM 1996 O O . LYS A 1 249 ? 2.866 3.582 -13.093 1.00 89.44 249 LYS A O 1
ATOM 2001 N N . GLU A 1 250 ? 5.091 3.678 -13.394 1.00 91.00 250 GLU A N 1
ATOM 2002 C CA . GLU A 1 250 ? 5.097 2.899 -14.639 1.00 91.00 250 GLU A CA 1
ATOM 2003 C C . GLU A 1 250 ? 4.921 1.404 -14.364 1.00 91.00 250 GLU A C 1
ATOM 2005 O O . GLU A 1 250 ? 4.273 0.711 -15.140 1.00 91.00 250 GLU A O 1
ATOM 2010 N N . HIS A 1 251 ? 5.430 0.938 -13.221 1.00 94.69 251 HIS A N 1
ATOM 2011 C CA . HIS A 1 251 ? 5.384 -0.468 -12.818 1.00 94.69 251 HIS A CA 1
ATOM 2012 C C . HIS A 1 251 ? 4.301 -0.787 -11.785 1.00 94.69 251 HIS A C 1
ATOM 2014 O O . HIS A 1 251 ? 4.008 -1.955 -11.537 1.00 94.69 251 HIS A O 1
ATOM 2020 N N . ASN A 1 252 ? 3.697 0.220 -11.147 1.00 95.25 252 ASN A N 1
ATOM 2021 C CA . ASN A 1 252 ? 2.558 0.022 -10.252 1.00 95.25 252 ASN A CA 1
ATOM 2022 C C . ASN A 1 252 ? 1.302 -0.226 -11.088 1.00 95.25 252 ASN A C 1
ATOM 2024 O O . ASN A 1 252 ? 0.763 0.704 -11.674 1.00 95.25 252 ASN A O 1
ATOM 2028 N N . VAL A 1 253 ? 0.833 -1.471 -11.133 1.00 96.19 253 VAL A N 1
ATOM 2029 C CA . VAL A 1 253 ? -0.282 -1.889 -12.001 1.00 96.19 253 VAL A CA 1
ATOM 2030 C C . VAL A 1 253 ? -1.617 -1.978 -11.273 1.00 96.19 253 VAL A C 1
ATOM 2032 O O . VAL A 1 253 ? -2.669 -1.904 -11.906 1.00 96.19 253 VAL A O 1
ATOM 2035 N N . LEU A 1 254 ? -1.606 -2.116 -9.945 1.00 96.56 254 LEU A N 1
ATOM 2036 C CA . LEU A 1 254 ? -2.821 -2.185 -9.136 1.00 96.56 254 LEU A CA 1
ATOM 2037 C C . LEU A 1 254 ? -2.570 -1.608 -7.736 1.00 96.56 254 LEU A C 1
ATOM 2039 O O . LEU A 1 254 ? -1.630 -2.002 -7.050 1.00 96.56 254 LEU A O 1
ATOM 2043 N N . SER A 1 255 ? -3.449 -0.704 -7.306 1.00 97.19 255 SER A N 1
ATOM 2044 C CA . SER A 1 255 ? -3.484 -0.142 -5.954 1.00 97.19 255 SER A CA 1
ATOM 2045 C C . SER A 1 255 ? -4.882 -0.311 -5.357 1.00 97.19 255 SER A C 1
ATOM 2047 O O . SER A 1 255 ? -5.886 -0.025 -6.015 1.00 97.19 255 SER A O 1
ATOM 2049 N N . ILE A 1 256 ? -4.960 -0.795 -4.117 1.00 97.69 256 ILE A N 1
ATOM 2050 C CA . ILE A 1 256 ? -6.212 -0.954 -3.363 1.00 97.69 256 ILE A CA 1
ATOM 2051 C C . ILE A 1 256 ? -6.061 -0.219 -2.038 1.00 97.69 256 ILE A C 1
ATOM 2053 O O . ILE A 1 256 ? -5.222 -0.582 -1.211 1.00 97.69 256 ILE A O 1
ATOM 2057 N N . SER A 1 257 ? -6.905 0.784 -1.810 1.00 97.06 257 SER A N 1
ATOM 2058 C CA . SER A 1 257 ? -6.900 1.584 -0.590 1.00 97.06 257 SER A CA 1
ATOM 2059 C C . SER A 1 257 ? -8.285 1.628 0.038 1.00 97.06 257 SER A C 1
ATOM 2061 O O . SER A 1 257 ? -9.239 2.079 -0.589 1.00 97.06 257 SER A O 1
ATOM 2063 N N . LYS A 1 258 ? -8.382 1.227 1.306 1.00 96.94 258 LYS A N 1
ATOM 2064 C CA . LYS A 1 258 ? -9.583 1.371 2.136 1.00 96.94 258 LYS A CA 1
ATOM 2065 C C . LYS A 1 258 ? -9.223 2.140 3.399 1.00 96.94 258 LYS A C 1
ATOM 2067 O O . LYS A 1 258 ? -8.199 1.857 4.017 1.00 96.94 258 LYS A O 1
ATOM 2072 N N . HIS A 1 259 ? -10.062 3.084 3.795 1.00 97.06 259 HIS A N 1
ATOM 2073 C CA . HIS A 1 259 ? -9.930 3.815 5.044 1.00 97.06 259 HIS A CA 1
ATOM 2074 C C . HIS A 1 259 ? -11.307 4.076 5.654 1.00 97.06 259 HIS A C 1
ATOM 2076 O O . HIS A 1 259 ? -12.103 4.842 5.103 1.00 97.06 259 HIS A O 1
ATOM 2082 N N . LYS A 1 260 ? -11.593 3.428 6.788 1.00 95.00 260 LYS A N 1
ATOM 2083 C CA . LYS A 1 260 ? -12.929 3.418 7.402 1.00 95.00 260 LYS A CA 1
ATOM 2084 C C . LYS A 1 260 ? -13.404 4.797 7.843 1.00 95.00 260 LYS A C 1
ATOM 2086 O O . LYS A 1 260 ? -14.543 5.149 7.565 1.00 95.00 260 LYS A O 1
ATOM 2091 N N . GLU A 1 261 ? -12.549 5.568 8.512 1.00 92.56 261 GLU A N 1
ATOM 2092 C CA . GLU A 1 261 ? -12.945 6.858 9.098 1.00 92.56 261 GLU A CA 1
ATOM 2093 C C . GLU A 1 261 ? -13.308 7.891 8.032 1.00 92.56 261 GLU A C 1
ATOM 2095 O O . GLU A 1 261 ? -14.264 8.639 8.193 1.00 92.56 261 GLU A O 1
ATOM 2100 N N . SER A 1 262 ? -12.588 7.893 6.908 1.00 93.75 262 SER A N 1
ATOM 2101 C CA . SER A 1 262 ? -12.889 8.786 5.785 1.00 93.75 262 SER A CA 1
ATOM 2102 C C . SER A 1 262 ? -13.898 8.193 4.796 1.00 93.75 262 SER A C 1
ATOM 2104 O O . SER A 1 262 ? -14.201 8.837 3.797 1.00 93.75 262 SER A O 1
ATOM 2106 N N . GLY A 1 263 ? -14.338 6.944 4.992 1.00 93.69 263 GLY A N 1
ATOM 2107 C CA . GLY A 1 263 ? -15.179 6.211 4.040 1.00 93.69 263 GLY A CA 1
ATOM 2108 C C . GLY A 1 263 ? -14.524 5.942 2.678 1.00 93.69 263 GLY A C 1
ATOM 2109 O O . GLY A 1 263 ? -15.222 5.645 1.712 1.00 93.69 263 GLY A O 1
ATOM 2110 N N . ARG A 1 264 ? -13.195 6.061 2.570 1.00 93.12 264 ARG A N 1
ATOM 2111 C CA . ARG A 1 264 ? -12.483 5.883 1.295 1.00 93.12 264 ARG A CA 1
ATOM 2112 C C . ARG A 1 264 ? -12.380 4.393 0.982 1.00 93.12 264 ARG A C 1
ATOM 2114 O O . ARG A 1 264 ? -11.900 3.642 1.823 1.00 93.12 264 ARG A O 1
ATOM 2121 N N . ASP A 1 265 ? -12.771 3.980 -0.217 1.00 96.50 265 ASP A N 1
ATOM 2122 C CA . ASP A 1 265 ? -12.577 2.617 -0.730 1.00 96.50 265 ASP A CA 1
ATOM 2123 C C . ASP A 1 265 ? -12.331 2.703 -2.241 1.00 96.50 265 ASP A C 1
ATOM 2125 O O . ASP A 1 265 ? -13.244 2.986 -3.016 1.00 96.50 265 ASP A O 1
ATOM 2129 N N . ILE A 1 266 ? -11.068 2.591 -2.645 1.00 95.88 266 ILE A N 1
ATOM 2130 C CA . ILE A 1 266 ? -10.600 2.857 -4.006 1.00 95.88 266 ILE A CA 1
ATOM 2131 C C . ILE A 1 266 ? -9.794 1.660 -4.492 1.00 95.88 266 ILE A C 1
ATOM 2133 O O . ILE A 1 266 ? -8.867 1.203 -3.823 1.00 95.88 266 ILE A O 1
ATOM 2137 N N . ILE A 1 267 ? -10.120 1.201 -5.696 1.00 96.50 267 ILE A N 1
ATOM 2138 C CA . ILE A 1 267 ? -9.323 0.253 -6.468 1.00 96.50 267 ILE A CA 1
ATOM 2139 C C . ILE A 1 267 ? -8.907 0.970 -7.749 1.00 96.50 267 ILE A C 1
ATOM 2141 O O . ILE A 1 267 ? -9.764 1.398 -8.522 1.00 96.50 267 ILE A O 1
ATOM 2145 N N . SER A 1 268 ? -7.603 1.079 -7.975 1.00 95.00 268 SER A N 1
ATOM 2146 C CA . SER A 1 268 ? -7.022 1.696 -9.165 1.00 95.00 268 SER A CA 1
ATOM 2147 C C . SER A 1 268 ? -6.205 0.662 -9.924 1.00 95.00 268 SER A C 1
ATOM 2149 O O . SER A 1 268 ? -5.338 0.020 -9.340 1.00 95.00 268 SER A O 1
ATOM 2151 N N . ILE A 1 269 ? -6.469 0.509 -11.219 1.00 94.06 269 ILE A N 1
ATOM 2152 C CA . ILE A 1 269 ? -5.683 -0.337 -12.124 1.00 94.06 269 ILE A CA 1
ATOM 2153 C C . ILE A 1 269 ? -5.014 0.578 -13.146 1.00 94.06 269 ILE A C 1
ATOM 2155 O O . ILE A 1 269 ? -5.676 1.447 -13.718 1.00 94.06 269 ILE A O 1
ATOM 2159 N N . TYR A 1 270 ? -3.722 0.373 -13.376 1.00 89.62 270 TYR A N 1
ATOM 2160 C CA . TYR A 1 270 ? -2.879 1.211 -14.226 1.00 89.62 270 TYR A CA 1
ATOM 2161 C C . TYR A 1 270 ? -2.256 0.393 -15.369 1.00 89.62 270 TYR A C 1
ATOM 2163 O O . TYR A 1 270 ? -2.292 -0.835 -15.353 1.00 89.62 270 TYR A O 1
ATOM 2171 N N . GLY A 1 271 ? -1.683 1.076 -16.366 1.00 70.69 271 GLY A N 1
ATOM 2172 C CA . GLY A 1 271 ? -0.827 0.438 -17.379 1.00 70.69 271 GLY A CA 1
ATOM 2173 C C . GLY A 1 271 ? -1.543 -0.368 -18.470 1.00 70.69 271 GLY A C 1
ATOM 2174 O O . GLY A 1 271 ? -0.910 -1.166 -19.154 1.00 70.69 271 GLY A O 1
ATOM 2175 N N . ILE A 1 272 ? -2.848 -0.173 -18.675 1.00 60.81 272 ILE A N 1
ATOM 2176 C CA . ILE A 1 272 ? -3.572 -0.857 -19.753 1.00 60.81 272 ILE A CA 1
ATOM 2177 C C . ILE A 1 272 ? -3.358 -0.078 -21.055 1.00 60.81 272 ILE A C 1
ATOM 2179 O O . ILE A 1 272 ? -4.037 0.916 -21.309 1.00 60.81 272 ILE A O 1
ATOM 2183 N N . ASN A 1 273 ? -2.439 -0.538 -21.901 1.00 49.00 273 ASN A N 1
ATOM 2184 C CA . ASN A 1 273 ? -2.478 -0.179 -23.315 1.00 49.00 273 ASN A CA 1
ATOM 2185 C C . ASN A 1 273 ? -3.705 -0.868 -23.935 1.00 49.00 273 ASN A C 1
ATOM 2187 O O . ASN A 1 273 ? -3.695 -2.075 -24.169 1.00 49.00 273 ASN A O 1
ATOM 2191 N N . GLU A 1 274 ? -4.779 -0.114 -24.187 1.00 46.59 274 GLU A N 1
ATOM 2192 C CA . GLU A 1 274 ? -5.975 -0.568 -24.919 1.00 46.59 274 GLU A CA 1
ATOM 2193 C C . GLU A 1 274 ? -5.694 -0.774 -26.421 1.00 46.59 274 GLU A C 1
ATOM 2195 O O . GLU A 1 274 ? -6.423 -0.303 -27.289 1.00 46.59 274 GLU A O 1
ATOM 2200 N N . SER A 1 275 ? -4.611 -1.461 -26.772 1.00 42.81 275 SER A N 1
ATOM 2201 C CA . SER A 1 275 ? -4.198 -1.647 -28.161 1.00 42.81 275 SER A CA 1
ATOM 2202 C C . SER A 1 275 ? -4.070 -3.119 -28.519 1.00 42.81 275 SER A C 1
ATOM 2204 O O . SER A 1 275 ? -3.004 -3.537 -28.946 1.00 42.81 275 SER A O 1
ATOM 2206 N N . SER A 1 276 ? -5.141 -3.916 -28.364 1.00 41.50 276 SER A N 1
ATOM 2207 C CA . SER A 1 276 ? -5.305 -5.228 -29.044 1.00 41.50 276 SER A CA 1
ATOM 2208 C C . SER A 1 276 ? -6.726 -5.830 -28.950 1.00 41.50 276 SER A C 1
ATOM 2210 O O . SER A 1 276 ? -6.885 -7.040 -28.843 1.00 41.50 276 SER A O 1
ATOM 2212 N N . ILE A 1 277 ? -7.790 -5.026 -28.995 1.00 45.53 277 ILE A N 1
ATOM 2213 C CA . ILE A 1 277 ? -9.155 -5.519 -29.269 1.00 45.53 277 ILE A CA 1
ATOM 2214 C C . ILE A 1 277 ? -9.826 -4.379 -30.046 1.00 45.53 277 ILE A C 1
ATOM 2216 O O . ILE A 1 277 ? -10.170 -3.361 -29.469 1.00 45.53 277 ILE A O 1
ATOM 2220 N N . THR A 1 278 ? -9.932 -4.359 -31.373 1.00 40.66 278 THR A N 1
ATOM 2221 C CA . THR A 1 278 ? -10.802 -5.218 -32.177 1.00 40.66 278 THR A CA 1
ATOM 2222 C C . THR A 1 278 ? -10.616 -4.778 -33.641 1.00 40.66 278 THR A C 1
ATOM 2224 O O . THR A 1 278 ? -11.095 -3.710 -34.012 1.00 40.66 278 THR A O 1
ATOM 2227 N N . SER A 1 279 ? -9.937 -5.549 -34.496 1.00 38.81 279 SER A N 1
ATOM 2228 C CA . SER A 1 279 ? -10.239 -5.488 -35.936 1.00 38.81 279 SER A CA 1
ATOM 2229 C C . SER A 1 279 ? -11.325 -6.522 -36.182 1.00 38.81 279 SER A C 1
ATOM 2231 O O . SER A 1 279 ? -11.039 -7.704 -36.343 1.00 38.81 279 SER A O 1
ATOM 2233 N N . LEU A 1 280 ? -12.580 -6.076 -36.113 1.00 41.94 280 LEU A N 1
ATOM 2234 C CA . LEU A 1 280 ? -13.696 -6.815 -36.686 1.00 41.94 280 LEU A CA 1
ATOM 2235 C C . LEU A 1 280 ? -13.439 -6.887 -38.189 1.00 41.94 280 LEU A C 1
ATOM 2237 O O . LEU A 1 280 ? -13.459 -5.878 -38.891 1.00 41.94 280 LEU A O 1
ATOM 2241 N N . GLU A 1 281 ? -13.141 -8.093 -38.641 1.00 41.84 281 GLU A N 1
ATOM 2242 C CA . GLU A 1 281 ? -13.164 -8.493 -40.036 1.00 41.84 281 GLU A CA 1
ATOM 2243 C C . GLU A 1 281 ? -14.516 -8.074 -40.652 1.00 41.84 281 GLU A C 1
ATOM 2245 O O . GLU A 1 281 ? -15.568 -8.473 -40.140 1.00 41.84 281 GLU A O 1
ATOM 2250 N N . PRO A 1 282 ? -14.544 -7.237 -41.706 1.00 47.94 282 PRO A N 1
ATOM 2251 C CA . PRO A 1 282 ? -15.786 -6.922 -42.386 1.00 47.94 282 PRO A CA 1
ATOM 2252 C C . PRO A 1 282 ? -16.214 -8.163 -43.166 1.00 47.94 282 PRO A C 1
ATOM 2254 O O . PRO A 1 282 ? -15.644 -8.506 -44.200 1.00 47.94 282 PRO A O 1
ATOM 2257 N N . THR A 1 283 ? -17.226 -8.854 -42.650 1.00 45.53 283 THR A N 1
ATOM 2258 C CA . THR A 1 283 ? -17.897 -9.937 -43.362 1.00 45.53 283 THR A CA 1
ATOM 2259 C C . THR A 1 283 ? -18.579 -9.339 -44.593 1.00 45.53 283 THR A C 1
ATOM 2261 O O . THR A 1 283 ? -19.559 -8.602 -44.473 1.00 45.53 283 THR A O 1
ATOM 2264 N N . LEU A 1 284 ? -18.035 -9.612 -45.780 1.00 52.75 284 LEU A N 1
ATOM 2265 C CA . LEU A 1 284 ? -18.696 -9.309 -47.048 1.00 52.75 284 LEU A CA 1
ATOM 2266 C C . LEU A 1 284 ? -20.011 -10.106 -47.137 1.00 52.75 284 LEU A C 1
ATOM 2268 O O . LEU A 1 284 ? -20.024 -11.289 -46.782 1.00 52.75 284 LEU A O 1
ATOM 2272 N N . PRO A 1 285 ? -21.119 -9.496 -47.593 1.00 60.28 285 PRO A N 1
ATOM 2273 C CA . PRO A 1 285 ? -22.357 -10.227 -47.819 1.00 60.28 285 PRO A CA 1
ATOM 2274 C C . PRO A 1 285 ? -22.212 -11.174 -49.025 1.00 60.28 285 PRO A C 1
ATOM 2276 O O . PRO A 1 285 ? -21.443 -10.878 -49.942 1.00 60.28 285 PRO A O 1
ATOM 2279 N N . PRO A 1 286 ? -22.946 -12.301 -49.044 1.00 58.78 286 PRO A N 1
ATOM 2280 C CA . PRO A 1 286 ? -22.929 -13.225 -50.171 1.00 58.78 286 PRO A CA 1
ATOM 2281 C C . PRO A 1 286 ? -23.544 -12.567 -51.415 1.00 58.78 286 PRO A C 1
ATOM 2283 O O . PRO A 1 286 ? -24.645 -12.017 -51.350 1.00 58.78 286 PRO A O 1
ATOM 2286 N N . GLU A 1 287 ? -22.826 -12.629 -52.538 1.00 55.91 287 GLU A N 1
ATOM 2287 C CA . GLU A 1 287 ? -23.372 -12.324 -53.863 1.00 55.91 287 GLU A CA 1
ATOM 2288 C C . GLU A 1 287 ? -24.480 -13.333 -54.205 1.00 55.91 287 GLU A C 1
ATOM 2290 O O . GLU A 1 287 ? -24.295 -14.544 -54.065 1.00 55.91 287 GLU A O 1
ATOM 2295 N N . ASN A 1 288 ? -25.630 -12.806 -54.633 1.00 59.72 288 ASN A N 1
ATOM 2296 C CA . ASN A 1 288 ? -26.695 -13.541 -55.319 1.00 59.72 288 ASN A CA 1
ATOM 2297 C C . ASN A 1 288 ? -26.481 -13.464 -56.830 1.00 59.72 288 ASN A C 1
ATOM 2299 O O . ASN A 1 288 ? -26.144 -12.353 -57.301 1.00 59.72 288 ASN A O 1
#

Radius of gyration: 34.25 Å; chains: 1; bounding box: 72×70×113 Å

Foldseek 3Di:
DPPVVVVVVVVVVVVVPPPPPDDDDDDDDDDDDDDDPDPPPDDDPPPPPDFDFDFDQDPPPRDTDTDGDDVVVVVVVVVVVVVVVVVVVVVVVVVVVVVVVVVVVVVVVVVCVVCVVVVNHDPPPPPPPDDDDDDDDDDDDDDDDDDDDDDDDPDPPPVPPDVPDPDDWDKAWPDKDWADPVNCVVVVHPDFTEIETQIEIADPPDPVVLVVVLVVVCVVCVVGQWYWYWYFNDPVQSVCCVPPVDHDQQGGAWIFTHHNVVRDTDIDGDDDPPPDDDPPDPDDDDDD

Sequence (288 aa):
MKIKSFLVFFVSFLFVLSFFSFSEPQSDKPQPTNVDVQDAQDVSPSQQVSPIEVQIKDNKTQQTSTLVINPNEKLYQEIQEMKISLQQIQQSLDYLVNHVIADLEAENQQLKATLQTYGINPIPQDAVRRASPNKYIPGSPTNEILSPPVPPSNTDTKVENNPASPKEFYFRVLEEWGRNPDVVKQMNSNASTIKGIIGVVPYGSPKEKLQELARELRLKYDKYDNINIEIFDDEASAKEYIEKNIKNKEHNVLSISKHKESGRDIISIYGINESSITSLEPTLPPEN

Secondary structure (DSSP, 8-state):
--STTHHHHHHHHTTGGG---------------------------------EEEEEE-TTT--EEEEEE-HHHHHHHHHHHHHHHHHHHHHHHHHHHHHHHHHHHHHHHHHHHHHHHTT-PPPPGGGGS------------------PPPPP--------------PPP--EEEEEEEE-HHHHHHTT--PPPEEEEEEE--TT--HHHHHHHHHHHHHHTTT-SEEEEEEESSHHHHHHHHHH----TTTEEEEEEEETTTTEEEEEE------SS------PPPP-

pLDDT: mean 70.17, std 22.97, range [32.59, 98.38]